Protein AF-A0A534SSP1-F1 (afdb_monomer_lite)

Radius of gyration: 16.73 Å; chains: 1; bounding box: 53×39×44 Å

Foldseek 3Di:
DCPCVVVLVVLLVVLQVLQVVQCVQQNQVGALLSNLQRQLLDPPRCPLVNLLVLLVSLVSLLVSCLVPVVSLLDAHPDPSTGSLQSLLRLLLNLLCLCQWFPDDDRVSSVSSNVSSLVSLVVNCVSVVFDQAAAPDPLCDVVNVVVSQVSSVVSVTGTDPDPRSVVSSVVSCVSHRSSSNRSCVVNVPDHDHNDDPPPRDGVVVVPD

pLDDT: mean 86.73, std 12.93, range [37.94, 98.5]

Secondary structure (DSSP, 8-state):
---SHHHHHHHHHHHHHHHHHHHHHHTTTT-HHHHHHHHHH-TT--HHHHHHHHHHHHHHHHHHHHH-GGGGGS--SSTT--HHHHHHHHHHHHHHHHHTB-SSP-HHHHHHHHHHHHHHHHHHHHTTPPP---SS-SS-HHHHHHHHHHHHTTT--B--SHHHHHHHHHHHHTTHHHHHHHHHHHT-PPPPSSPPTT---GGGS--

Sequence (207 aa):
MIGYVPLISQAFSRREVSISMLDASAGSPPTAAQLLRRHFRDEDADLRGLLRDWERWSAELLESHVSFPVLAYFRSQHDDQSWVAALTAILDVCALVVARIEERPMPTARLTFAMARHAVVDLCAVFSLKPTPPPVDRLPPSEEKRLETFVAAVGVRFRTDEASAAKFKALRAMYEPYVQALSSFLIMPLPEWVSPEGVKDTWHTMA

Structure (mmCIF, N/CA/C/O backbone):
data_AF-A0A534SSP1-F1
#
_entry.id   AF-A0A534SSP1-F1
#
loop_
_atom_site.group_PDB
_atom_site.id
_atom_site.type_symbol
_atom_site.label_atom_id
_atom_site.label_alt_id
_atom_site.label_comp_id
_atom_site.label_asym_id
_atom_site.label_entity_id
_atom_site.label_seq_id
_atom_site.pdbx_PDB_ins_code
_atom_site.Cartn_x
_atom_site.Cartn_y
_atom_site.Cartn_z
_atom_site.occupancy
_atom_site.B_iso_or_equiv
_atom_site.auth_seq_id
_atom_site.auth_comp_id
_atom_site.auth_asym_id
_atom_site.auth_atom_id
_atom_site.pdbx_PDB_model_num
ATOM 1 N N . MET A 1 1 ? 32.130 -5.915 -17.707 1.00 46.47 1 MET A N 1
ATOM 2 C CA . MET A 1 1 ? 31.460 -4.751 -17.090 1.00 46.47 1 MET A CA 1
ATOM 3 C C . MET A 1 1 ? 30.208 -5.269 -16.379 1.00 46.47 1 MET A C 1
ATOM 5 O O . MET A 1 1 ? 29.255 -5.626 -17.050 1.00 46.47 1 MET A O 1
ATOM 9 N N . ILE A 1 2 ? 30.258 -5.419 -15.050 1.00 52.41 2 ILE A N 1
ATOM 10 C CA . ILE A 1 2 ? 29.160 -5.900 -14.180 1.00 52.41 2 ILE A CA 1
ATOM 11 C C . ILE A 1 2 ? 28.927 -4.802 -13.125 1.00 52.41 2 ILE A C 1
ATOM 13 O O . ILE A 1 2 ? 29.194 -4.984 -11.946 1.00 52.41 2 ILE A O 1
ATOM 17 N N . GLY A 1 3 ? 28.584 -3.589 -13.572 1.00 59.19 3 GLY A N 1
ATOM 18 C CA . GLY A 1 3 ? 28.505 -2.413 -12.689 1.00 59.19 3 GLY A CA 1
ATOM 19 C C . GLY A 1 3 ? 27.149 -2.226 -12.005 1.00 59.19 3 GLY A C 1
ATOM 20 O O . GLY A 1 3 ? 27.083 -1.663 -10.921 1.00 59.19 3 GLY A O 1
ATOM 21 N N . TYR A 1 4 ? 26.069 -2.721 -12.616 1.00 63.50 4 TYR A N 1
ATOM 22 C CA . TYR A 1 4 ? 24.701 -2.418 -12.178 1.00 63.50 4 TYR A CA 1
ATOM 23 C C . TYR A 1 4 ? 24.081 -3.487 -11.268 1.00 63.50 4 TYR A C 1
ATOM 25 O O . TYR A 1 4 ? 23.176 -3.177 -10.500 1.00 63.50 4 TYR A O 1
ATOM 33 N N . VAL A 1 5 ? 24.589 -4.727 -11.295 1.00 68.38 5 VAL A N 1
ATOM 34 C CA . VAL A 1 5 ? 24.046 -5.844 -10.496 1.00 68.38 5 VAL A CA 1
ATOM 35 C C . VAL A 1 5 ? 24.073 -5.553 -8.987 1.00 68.38 5 VAL A C 1
ATOM 37 O O . VAL A 1 5 ? 23.036 -5.731 -8.354 1.00 68.38 5 VAL A O 1
ATOM 40 N N . PRO A 1 6 ? 25.168 -5.035 -8.389 1.00 70.81 6 PRO A N 1
ATOM 41 C CA . PRO A 1 6 ? 25.174 -4.719 -6.958 1.00 70.81 6 PRO A CA 1
ATOM 42 C C . PRO A 1 6 ? 24.157 -3.636 -6.570 1.00 70.81 6 PRO A C 1
ATOM 44 O O . PRO A 1 6 ? 23.568 -3.701 -5.494 1.00 70.81 6 PRO A O 1
ATOM 47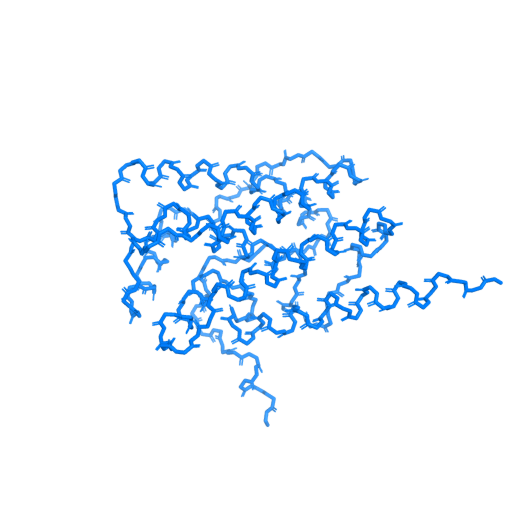 N N . LEU A 1 7 ? 23.928 -2.659 -7.454 1.00 71.25 7 LEU A N 1
ATOM 48 C CA . LEU A 1 7 ? 23.022 -1.535 -7.211 1.00 71.25 7 LEU A CA 1
ATOM 49 C C . LEU A 1 7 ? 21.550 -1.984 -7.246 1.00 71.25 7 LEU A C 1
ATOM 51 O O . LEU A 1 7 ? 20.772 -1.630 -6.361 1.00 71.25 7 LEU A O 1
ATOM 55 N N . ILE A 1 8 ? 21.206 -2.840 -8.215 1.00 73.81 8 ILE A N 1
ATOM 56 C CA . ILE A 1 8 ? 19.893 -3.494 -8.339 1.00 73.81 8 ILE A CA 1
ATOM 57 C C . ILE A 1 8 ? 19.624 -4.387 -7.120 1.00 73.81 8 ILE A C 1
ATOM 59 O O . ILE A 1 8 ? 18.562 -4.278 -6.508 1.00 73.81 8 ILE A O 1
ATOM 63 N N . SER A 1 9 ? 20.596 -5.215 -6.716 1.00 69.12 9 SER A N 1
ATOM 64 C CA . SER A 1 9 ? 20.455 -6.081 -5.538 1.00 69.12 9 SER A CA 1
ATOM 65 C C . SER A 1 9 ? 20.229 -5.278 -4.258 1.00 69.12 9 SER A C 1
ATOM 67 O O . SER A 1 9 ? 19.377 -5.637 -3.451 1.00 69.12 9 SER A O 1
ATOM 69 N N . GLN A 1 10 ? 20.941 -4.160 -4.076 1.00 78.31 10 GLN A N 1
ATOM 70 C CA . GLN A 1 10 ? 20.772 -3.313 -2.895 1.00 78.31 10 GLN A CA 1
ATOM 71 C C . GLN A 1 10 ? 19.401 -2.619 -2.864 1.00 78.31 10 GLN A C 1
ATOM 73 O O . GLN A 1 10 ? 18.785 -2.529 -1.802 1.00 78.31 10 GLN A O 1
ATOM 78 N N . ALA A 1 11 ? 18.917 -2.129 -4.011 1.00 75.31 11 ALA A N 1
ATOM 79 C CA . ALA A 1 11 ? 17.584 -1.538 -4.124 1.00 75.31 11 ALA A CA 1
ATOM 80 C C . ALA A 1 11 ? 16.483 -2.564 -3.811 1.00 75.31 11 ALA A C 1
ATOM 82 O O . ALA A 1 11 ? 15.579 -2.272 -3.029 1.00 75.31 11 ALA A O 1
ATOM 83 N N . PHE A 1 12 ? 16.608 -3.784 -4.342 1.00 77.50 12 PHE A N 1
ATOM 84 C CA . PHE A 1 12 ? 15.690 -4.881 -4.042 1.00 77.50 12 PHE A CA 1
ATOM 85 C C . PHE A 1 12 ? 15.705 -5.244 -2.549 1.00 77.50 12 PHE A C 1
ATOM 87 O O . PHE A 1 12 ? 14.655 -5.231 -1.914 1.00 77.50 12 PHE A O 1
ATOM 94 N N . SER A 1 13 ? 16.877 -5.481 -1.947 1.00 79.44 13 SER A N 1
ATOM 95 C CA . SER A 1 13 ? 16.962 -5.822 -0.518 1.00 79.44 13 SER A CA 1
ATOM 96 C C . SER A 1 13 ? 16.375 -4.740 0.390 1.00 79.44 13 SER A C 1
ATOM 98 O O . SER A 1 13 ? 15.664 -5.072 1.334 1.00 79.44 13 SER A O 1
ATOM 100 N N . ARG A 1 14 ? 16.618 -3.450 0.104 1.00 80.62 14 ARG A N 1
ATOM 101 C CA . ARG A 1 14 ? 16.009 -2.346 0.869 1.00 80.62 14 ARG A CA 1
ATOM 102 C C . ARG A 1 14 ? 14.485 -2.371 0.791 1.00 80.62 14 ARG A C 1
ATOM 104 O O . ARG A 1 14 ? 13.828 -2.242 1.820 1.00 80.62 14 ARG A O 1
ATOM 111 N N . ARG A 1 15 ? 13.934 -2.585 -0.409 1.00 85.06 15 ARG A N 1
ATOM 112 C CA . ARG A 1 15 ? 12.485 -2.676 -0.622 1.00 85.06 15 ARG A CA 1
ATOM 113 C C . ARG A 1 15 ? 11.866 -3.791 0.224 1.00 85.06 15 ARG A C 1
ATOM 115 O O . ARG A 1 15 ? 10.873 -3.553 0.907 1.00 85.06 15 ARG A O 1
ATOM 122 N N . GLU A 1 16 ? 12.462 -4.978 0.181 1.00 84.38 16 GLU A N 1
ATOM 123 C CA . GLU A 1 16 ? 11.920 -6.187 0.813 1.00 84.38 16 GLU A CA 1
ATOM 124 C C . GLU A 1 16 ? 11.964 -6.150 2.344 1.00 84.38 16 GLU A C 1
ATOM 126 O O . GLU A 1 16 ? 11.046 -6.657 2.987 1.00 84.38 16 GLU A O 1
ATOM 131 N N . VAL A 1 17 ? 12.969 -5.497 2.942 1.00 83.75 17 VAL A N 1
ATOM 132 C CA . VAL A 1 17 ? 13.038 -5.325 4.405 1.00 83.75 17 VAL A CA 1
ATOM 133 C C . VAL A 1 17 ? 11.806 -4.581 4.923 1.00 83.75 17 VAL A C 1
ATOM 135 O O . VAL A 1 17 ? 11.161 -5.043 5.862 1.00 83.75 17 VAL A O 1
ATOM 138 N N . SER A 1 18 ? 11.427 -3.467 4.292 1.00 83.81 18 SER A N 1
ATOM 139 C CA . SER A 1 18 ? 10.252 -2.693 4.716 1.00 83.81 18 SER A CA 1
ATOM 140 C C . SER A 1 18 ? 8.938 -3.443 4.500 1.00 83.81 18 SER A C 1
ATOM 142 O O . SER A 1 18 ? 8.045 -3.353 5.339 1.00 83.81 18 SER A O 1
ATOM 144 N N . ILE A 1 19 ? 8.820 -4.213 3.413 1.00 83.94 19 ILE A N 1
ATOM 145 C CA . ILE A 1 19 ? 7.637 -5.053 3.155 1.00 83.94 19 ILE A CA 1
ATOM 146 C C . ILE A 1 19 ? 7.519 -6.149 4.220 1.00 83.94 19 ILE A C 1
ATOM 148 O O . ILE A 1 19 ? 6.444 -6.341 4.781 1.00 83.94 19 ILE A O 1
ATOM 152 N N . SER A 1 20 ? 8.633 -6.788 4.577 1.00 82.81 20 SER A N 1
ATOM 153 C CA . SER A 1 20 ? 8.666 -7.799 5.642 1.00 82.81 20 SER A CA 1
ATOM 154 C C . SER A 1 20 ? 8.282 -7.209 7.005 1.00 82.81 20 SER A C 1
ATOM 156 O O . SER A 1 20 ? 7.573 -7.839 7.785 1.00 82.81 20 SER A O 1
ATOM 158 N N . MET A 1 21 ? 8.699 -5.972 7.296 1.00 83.06 21 MET A N 1
ATOM 159 C CA . MET A 1 21 ? 8.279 -5.257 8.510 1.00 83.06 21 MET A CA 1
ATOM 160 C C . MET A 1 21 ? 6.791 -4.873 8.488 1.00 83.06 21 MET A C 1
ATOM 162 O O . MET A 1 21 ? 6.155 -4.820 9.544 1.00 83.06 21 MET A O 1
ATOM 166 N N . LEU A 1 22 ? 6.213 -4.626 7.305 1.00 84.19 22 LEU A N 1
ATOM 167 C CA . LEU A 1 22 ? 4.780 -4.358 7.172 1.00 84.19 22 LEU A CA 1
ATOM 168 C C . LEU A 1 22 ? 3.947 -5.552 7.625 1.00 84.19 22 LEU A C 1
ATOM 170 O O . LEU A 1 22 ? 2.920 -5.354 8.254 1.00 84.19 22 LEU A O 1
ATOM 174 N N . ASP A 1 23 ? 4.397 -6.777 7.376 1.00 79.31 23 ASP A N 1
ATOM 175 C CA . ASP A 1 23 ? 3.680 -8.004 7.745 1.00 79.31 23 ASP A CA 1
ATOM 176 C C . ASP A 1 23 ? 3.363 -8.054 9.254 1.00 79.31 23 ASP A C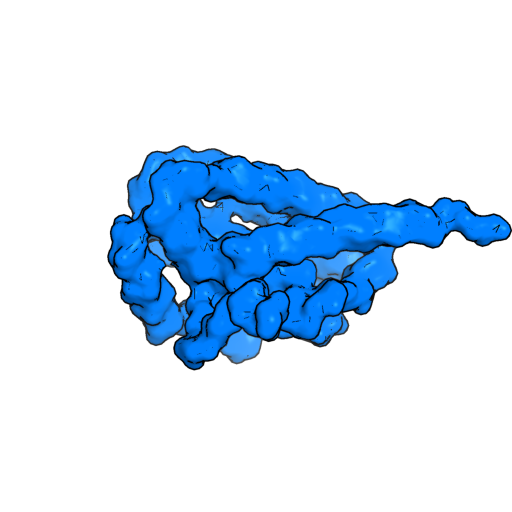 1
ATOM 178 O O . ASP A 1 23 ? 2.241 -8.347 9.694 1.00 79.31 23 ASP A O 1
ATOM 182 N N . ALA A 1 24 ? 4.336 -7.639 10.071 1.00 75.31 24 ALA A N 1
ATOM 183 C CA . ALA A 1 24 ? 4.202 -7.549 11.522 1.00 75.31 24 ALA A CA 1
ATOM 184 C C . ALA A 1 24 ? 3.227 -6.450 11.982 1.00 75.31 24 ALA A C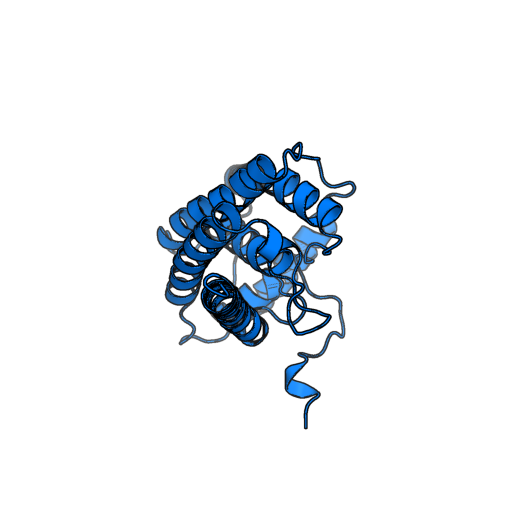 1
ATOM 186 O O . ALA A 1 24 ? 2.668 -6.548 13.075 1.00 75.31 24 ALA A O 1
ATOM 187 N N . SER A 1 25 ? 2.919 -5.450 11.150 1.00 77.25 25 SER A N 1
ATOM 188 C CA . SER A 1 25 ? 1.985 -4.356 11.483 1.00 77.25 25 SER A CA 1
ATOM 1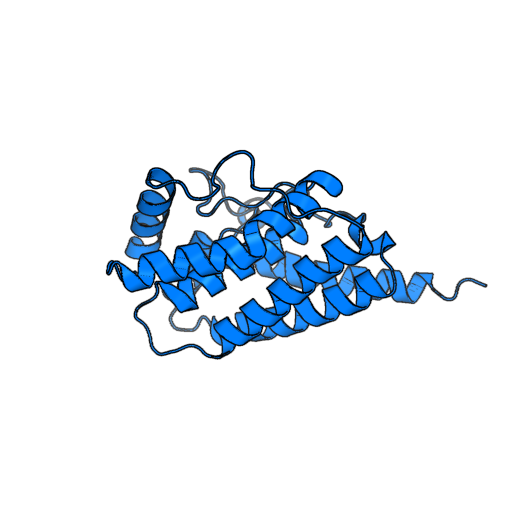89 C C . SER A 1 25 ? 0.621 -4.464 10.783 1.00 77.25 25 SER A C 1
ATOM 191 O O . SER A 1 25 ? -0.394 -4.176 11.407 1.00 77.25 25 SER A O 1
ATOM 193 N N . ALA A 1 26 ? 0.559 -4.961 9.548 1.00 79.62 26 ALA A N 1
ATOM 194 C CA . ALA A 1 26 ? -0.629 -4.990 8.691 1.00 79.62 26 ALA A CA 1
ATOM 195 C C . ALA A 1 26 ? -1.122 -6.404 8.325 1.00 79.62 26 ALA A C 1
ATOM 197 O O . ALA A 1 26 ? -2.171 -6.527 7.694 1.00 79.62 26 ALA A O 1
ATOM 198 N N . GLY A 1 27 ? -0.412 -7.458 8.739 1.00 79.94 27 GLY A N 1
ATOM 199 C CA . GLY A 1 27 ? -0.724 -8.846 8.376 1.00 79.94 27 GLY A CA 1
ATOM 200 C C . GLY A 1 27 ? -0.225 -9.227 6.979 1.00 79.94 27 GLY A C 1
ATOM 201 O O . GLY A 1 27 ? 0.286 -8.376 6.255 1.00 79.94 27 GLY A O 1
ATOM 202 N N . SER A 1 28 ? -0.402 -10.505 6.629 1.00 78.62 28 SER A N 1
ATOM 203 C CA . SER A 1 28 ? -0.045 -11.081 5.328 1.00 78.62 28 SER A CA 1
ATOM 204 C C . SER A 1 28 ? -1.288 -11.704 4.688 1.00 78.62 28 SER A C 1
ATOM 206 O O . SER A 1 28 ? -1.819 -12.663 5.256 1.00 78.62 28 SER A O 1
ATOM 208 N N . PRO A 1 29 ? -1.811 -11.175 3.566 1.00 80.12 29 PRO A N 1
ATOM 209 C CA . PRO A 1 29 ? -1.437 -9.918 2.905 1.00 80.12 29 PRO A CA 1
ATOM 210 C C . PRO A 1 29 ? -1.769 -8.667 3.753 1.00 80.12 29 PRO A C 1
ATOM 212 O O . PRO A 1 29 ? -2.639 -8.728 4.630 1.00 80.12 29 PRO A O 1
ATOM 215 N N . PRO A 1 30 ? -1.117 -7.512 3.493 1.00 87.06 30 PRO A N 1
ATOM 216 C CA . PRO A 1 30 ? -1.274 -6.315 4.315 1.00 87.06 30 PRO A CA 1
ATOM 217 C C . PRO A 1 30 ? -2.651 -5.679 4.129 1.00 87.06 30 PRO A C 1
ATOM 219 O O . PRO A 1 30 ? -3.048 -5.390 3.003 1.00 87.06 30 PRO A O 1
ATOM 222 N N . THR A 1 31 ? -3.356 -5.387 5.225 1.00 91.19 31 THR A N 1
ATOM 223 C CA . THR A 1 31 ? -4.660 -4.702 5.176 1.00 91.19 31 THR A CA 1
ATOM 224 C C . THR A 1 31 ? -4.682 -3.433 6.020 1.00 91.19 31 THR A C 1
ATOM 226 O O . THR A 1 31 ? -4.069 -3.348 7.091 1.00 91.19 31 THR A O 1
ATOM 229 N N . ALA A 1 32 ? -5.432 -2.432 5.555 1.00 91.81 32 ALA A N 1
ATOM 230 C CA . ALA A 1 32 ? -5.582 -1.170 6.273 1.00 91.81 32 ALA A CA 1
ATOM 231 C C . ALA A 1 32 ? -6.247 -1.364 7.643 1.00 91.81 32 ALA A C 1
ATOM 233 O O . ALA A 1 32 ? -5.834 -0.746 8.626 1.00 91.81 32 ALA A O 1
ATOM 234 N N . ALA A 1 33 ? -7.241 -2.256 7.725 1.00 91.19 33 ALA A N 1
ATOM 235 C CA . ALA A 1 33 ? -7.917 -2.576 8.975 1.00 91.19 33 ALA A CA 1
ATOM 236 C C . ALA A 1 33 ? -6.956 -3.161 10.009 1.00 91.19 33 ALA A C 1
ATOM 238 O O . ALA A 1 33 ? -6.996 -2.758 11.169 1.00 91.19 33 ALA A O 1
ATOM 239 N N . GLN A 1 34 ? -6.088 -4.092 9.604 1.00 90.56 34 GLN A N 1
ATOM 240 C CA . GLN A 1 34 ? -5.154 -4.735 10.521 1.00 90.56 34 GLN A CA 1
ATOM 241 C C . GLN A 1 34 ? -4.084 -3.768 11.019 1.00 90.56 34 GLN A C 1
ATOM 243 O O . GLN A 1 34 ? -3.790 -3.771 12.216 1.00 90.56 34 GLN A O 1
ATOM 248 N N . LEU A 1 35 ? -3.570 -2.913 10.130 1.00 91.31 35 LEU A N 1
ATOM 249 C CA . LEU A 1 35 ? -2.612 -1.873 10.495 1.00 91.31 35 LEU A CA 1
ATOM 250 C C . LEU A 1 35 ? -3.219 -0.927 11.533 1.00 91.31 35 LEU A C 1
ATOM 252 O O . LEU A 1 35 ? -2.670 -0.774 12.623 1.00 91.31 35 LEU A O 1
ATOM 256 N N . LEU A 1 36 ? -4.398 -0.364 11.255 1.00 90.19 36 LEU A N 1
ATOM 257 C CA . LEU A 1 36 ? -5.095 0.485 12.225 1.00 90.19 36 LEU A CA 1
ATOM 258 C C . LEU A 1 36 ? -5.397 -0.281 13.519 1.00 90.19 36 LEU A C 1
ATOM 260 O O . LEU A 1 36 ? -5.162 0.232 14.607 1.00 90.19 36 LEU A O 1
ATOM 264 N N . ARG A 1 37 ? -5.840 -1.539 13.429 1.00 89.12 37 ARG A N 1
ATOM 265 C CA . ARG A 1 37 ? -6.138 -2.353 14.610 1.00 89.12 37 ARG A CA 1
ATOM 266 C C . ARG A 1 37 ? -4.930 -2.503 15.530 1.00 89.12 37 ARG A C 1
ATOM 268 O O . ARG A 1 37 ? -5.070 -2.326 16.736 1.00 89.12 37 ARG A O 1
ATOM 275 N N . ARG A 1 38 ? -3.759 -2.849 14.988 1.00 87.75 38 ARG A N 1
ATOM 276 C CA . ARG A 1 38 ? -2.541 -3.034 15.792 1.00 87.75 38 ARG A CA 1
ATOM 277 C C . ARG A 1 38 ? -2.048 -1.714 16.379 1.00 87.75 38 ARG A C 1
ATOM 279 O O . ARG A 1 38 ? -1.728 -1.686 17.560 1.00 87.75 38 ARG A O 1
ATOM 286 N N . HIS A 1 39 ? -2.070 -0.638 15.594 1.00 88.12 39 HIS A N 1
ATOM 287 C CA . HIS A 1 39 ? -1.584 0.673 16.031 1.00 88.12 39 HIS A CA 1
ATOM 288 C C . HIS A 1 39 ? -2.480 1.386 17.048 1.00 88.12 39 HIS A C 1
ATOM 290 O O . HIS A 1 39 ? -1.994 2.238 17.774 1.00 88.12 39 HIS A O 1
ATOM 296 N N . PHE A 1 40 ? -3.773 1.066 17.102 1.00 84.75 40 PHE A N 1
ATOM 297 C CA . PHE A 1 40 ? -4.690 1.653 18.086 1.00 84.75 40 PHE A CA 1
ATOM 298 C C . PHE A 1 40 ? -4.923 0.756 19.306 1.00 84.75 40 PHE A C 1
ATOM 300 O O . PHE A 1 40 ? -5.424 1.222 20.324 1.00 84.75 40 PHE A O 1
ATOM 307 N N . ARG A 1 41 ? -4.571 -0.534 19.223 1.00 85.31 41 ARG A N 1
ATOM 308 C CA . ARG A 1 41 ? -4.623 -1.449 20.371 1.00 85.31 41 ARG A CA 1
ATOM 309 C C . ARG A 1 41 ? -3.458 -1.239 21.339 1.00 85.31 41 ARG A C 1
ATOM 311 O O . ARG A 1 41 ? -3.602 -1.548 22.515 1.00 85.31 41 ARG A O 1
ATOM 318 N N . ASP A 1 42 ? -2.314 -0.807 20.826 1.00 81.31 42 ASP A N 1
ATOM 319 C CA . ASP A 1 42 ? -1.078 -0.640 21.582 1.00 81.31 42 ASP A CA 1
ATOM 320 C C . ASP A 1 42 ? -0.774 0.856 21.738 1.00 81.31 42 ASP A C 1
ATOM 322 O O . ASP A 1 42 ? -0.584 1.552 20.743 1.00 81.31 42 ASP A O 1
ATOM 326 N N . GLU A 1 43 ? -0.772 1.357 22.977 1.00 69.25 43 GLU A N 1
ATOM 327 C CA . GLU A 1 43 ? -0.557 2.783 23.275 1.00 69.25 43 GLU A CA 1
ATOM 328 C C . GLU A 1 43 ? 0.843 3.269 22.859 1.00 69.25 43 GLU A C 1
ATOM 330 O O . GLU A 1 43 ? 1.015 4.456 22.570 1.00 69.25 43 GLU A O 1
ATOM 335 N N . ASP A 1 44 ? 1.819 2.359 22.763 1.00 75.31 44 ASP A N 1
ATOM 336 C CA . ASP A 1 44 ? 3.195 2.664 22.359 1.00 75.31 44 ASP A CA 1
ATOM 337 C C . ASP A 1 44 ? 3.402 2.607 20.832 1.00 75.31 44 ASP A C 1
ATOM 339 O O . ASP A 1 44 ? 4.490 2.907 20.326 1.00 75.31 44 ASP A O 1
ATOM 343 N N . ALA A 1 45 ? 2.378 2.231 20.057 1.00 82.31 45 ALA A N 1
ATOM 344 C CA . ALA A 1 45 ? 2.523 2.054 18.619 1.00 82.31 45 ALA A CA 1
ATOM 345 C C . ALA A 1 45 ? 2.607 3.391 17.861 1.00 82.31 45 ALA A C 1
ATOM 347 O O . ALA A 1 45 ? 1.635 4.132 17.701 1.00 82.31 45 ALA A O 1
ATOM 348 N N . ASP A 1 46 ? 3.770 3.665 17.266 1.00 88.31 46 ASP A N 1
ATOM 349 C CA . ASP A 1 46 ? 4.016 4.904 16.524 1.00 88.31 46 ASP A CA 1
ATOM 350 C C . ASP A 1 46 ? 3.527 4.833 15.065 1.00 88.31 46 ASP A C 1
ATOM 352 O O . ASP A 1 46 ? 4.300 4.650 14.119 1.00 88.31 46 ASP A O 1
ATOM 356 N N . LEU A 1 47 ? 2.216 5.022 14.857 1.00 90.62 47 LEU A N 1
ATOM 357 C CA . LEU A 1 47 ? 1.642 5.130 13.504 1.00 90.62 47 LEU A CA 1
ATOM 358 C C . LEU A 1 47 ? 2.275 6.282 12.708 1.00 90.62 47 LEU A C 1
ATOM 360 O O . LEU A 1 47 ? 2.438 6.197 11.491 1.00 90.62 47 LEU A O 1
ATOM 364 N N . ARG A 1 48 ? 2.648 7.377 13.377 1.00 92.00 48 ARG A N 1
ATOM 365 C CA . ARG A 1 48 ? 3.214 8.554 12.711 1.00 92.00 48 ARG A CA 1
ATOM 366 C C . ARG A 1 48 ? 4.636 8.277 12.215 1.00 92.00 48 ARG A C 1
ATOM 368 O O . ARG A 1 48 ? 4.973 8.716 11.115 1.00 92.00 48 ARG A O 1
ATOM 375 N N . GLY A 1 49 ? 5.441 7.569 13.000 1.00 93.06 49 GLY A N 1
ATOM 376 C CA . GLY A 1 49 ? 6.752 7.050 12.618 1.00 93.06 49 GLY A CA 1
ATOM 377 C C . GLY A 1 49 ? 6.646 6.096 11.439 1.00 93.06 49 GLY A C 1
ATOM 378 O O . GLY A 1 49 ? 7.275 6.349 10.414 1.00 93.06 49 GLY A O 1
ATOM 379 N N . LEU A 1 50 ? 5.741 5.111 11.520 1.00 93.44 50 LEU A N 1
ATOM 380 C CA . LEU A 1 50 ? 5.488 4.182 10.416 1.00 93.44 50 LEU A CA 1
ATOM 381 C C . LEU A 1 50 ? 5.158 4.933 9.121 1.00 93.44 50 LEU A C 1
ATOM 383 O O . LEU A 1 50 ? 5.789 4.705 8.093 1.00 93.44 50 LEU A O 1
ATOM 387 N N . LEU A 1 51 ? 4.211 5.875 9.147 1.00 95.06 51 LEU A N 1
ATOM 388 C CA . LEU A 1 51 ? 3.834 6.618 7.939 1.00 95.06 51 LEU A CA 1
ATOM 389 C C . LEU A 1 51 ? 4.984 7.465 7.377 1.00 95.06 51 LEU A C 1
ATOM 391 O O . LEU A 1 51 ? 5.092 7.607 6.159 1.00 95.06 51 LEU A O 1
ATOM 395 N N . ARG A 1 52 ? 5.863 8.000 8.231 1.00 95.81 52 ARG A N 1
ATOM 396 C CA . ARG A 1 52 ? 7.068 8.717 7.787 1.00 95.81 52 ARG A CA 1
ATOM 397 C C . ARG A 1 52 ? 8.063 7.777 7.104 1.00 95.81 52 ARG A C 1
ATOM 399 O O . ARG A 1 52 ? 8.657 8.151 6.093 1.00 95.81 52 ARG A O 1
ATOM 406 N N . ASP A 1 53 ? 8.227 6.568 7.623 1.00 95.19 53 ASP A N 1
ATOM 407 C CA . ASP A 1 53 ? 9.094 5.567 7.003 1.00 95.19 53 ASP A CA 1
ATOM 408 C C . ASP A 1 53 ? 8.536 5.132 5.645 1.00 95.19 53 ASP A C 1
ATOM 410 O O . ASP A 1 53 ? 9.285 5.042 4.674 1.00 95.19 53 ASP A O 1
ATOM 414 N N . TRP A 1 54 ? 7.214 4.986 5.527 1.00 96.19 54 TRP A N 1
ATOM 415 C CA . TRP A 1 54 ? 6.558 4.694 4.249 1.00 96.19 54 TRP A CA 1
ATOM 416 C C . TRP A 1 54 ? 6.557 5.862 3.262 1.00 96.19 54 TRP A C 1
ATOM 418 O O . TRP A 1 54 ? 6.574 5.637 2.051 1.00 96.19 54 TRP A O 1
ATOM 428 N N . GLU A 1 55 ? 6.579 7.105 3.744 1.00 97.12 55 GLU A N 1
ATOM 429 C CA . GLU A 1 55 ? 6.805 8.283 2.900 1.00 97.12 55 GLU A CA 1
ATOM 430 C C . GLU A 1 55 ? 8.186 8.193 2.240 1.00 97.12 55 GLU A C 1
ATOM 432 O O . GLU A 1 55 ? 8.294 8.293 1.016 1.00 97.12 55 GLU A O 1
ATOM 437 N N . ARG A 1 56 ? 9.229 7.916 3.036 1.00 96.25 56 ARG A N 1
ATOM 438 C CA . ARG A 1 56 ? 10.594 7.714 2.533 1.00 96.25 56 ARG A CA 1
ATOM 439 C C . ARG A 1 56 ? 10.679 6.511 1.600 1.00 96.25 56 ARG A C 1
ATOM 441 O O . ARG A 1 56 ? 11.207 6.645 0.500 1.00 96.25 56 ARG A O 1
ATOM 448 N N . TRP A 1 57 ? 10.133 5.367 2.005 1.00 95.31 57 TRP A N 1
ATOM 449 C CA . TRP A 1 57 ? 10.138 4.148 1.197 1.00 95.31 57 TRP A CA 1
ATOM 450 C C . TRP A 1 57 ? 9.460 4.364 -0.157 1.00 95.31 57 TRP A C 1
ATOM 452 O O . TRP A 1 57 ? 9.970 3.911 -1.173 1.00 95.31 57 TRP A O 1
ATOM 462 N N . SER A 1 58 ? 8.357 5.120 -0.206 1.00 96.44 58 SER A N 1
ATOM 463 C CA . SER A 1 58 ? 7.679 5.448 -1.468 1.00 96.44 58 SER A CA 1
ATOM 464 C C . SER A 1 58 ? 8.558 6.289 -2.398 1.00 96.44 58 SER A C 1
ATOM 466 O O . SER A 1 58 ? 8.533 6.091 -3.612 1.00 96.44 58 SER A O 1
ATOM 468 N N . ALA A 1 59 ? 9.355 7.209 -1.845 1.00 95.69 59 ALA A N 1
ATOM 469 C CA . ALA A 1 59 ? 10.315 7.996 -2.616 1.00 95.69 59 ALA A CA 1
ATOM 470 C C . ALA A 1 59 ? 11.487 7.145 -3.132 1.00 95.69 59 ALA A C 1
ATOM 472 O O . ALA A 1 59 ? 11.856 7.261 -4.299 1.00 95.69 59 ALA A O 1
ATOM 473 N N . GLU A 1 60 ? 12.032 6.256 -2.299 1.00 93.56 60 GLU A N 1
ATOM 474 C CA . GLU A 1 60 ? 13.088 5.310 -2.692 1.00 93.56 60 GLU A CA 1
ATOM 475 C C . GLU A 1 60 ? 12.591 4.298 -3.738 1.00 93.56 60 GLU A C 1
ATOM 477 O O . GLU A 1 60 ? 13.302 3.971 -4.692 1.00 93.56 60 GLU A O 1
ATOM 482 N N . LEU A 1 61 ? 11.348 3.823 -3.601 1.00 93.06 61 LEU A N 1
ATOM 483 C CA . LEU A 1 61 ? 10.696 2.962 -4.583 1.00 93.06 61 LEU A CA 1
ATOM 484 C C . LEU A 1 61 ? 10.577 3.683 -5.928 1.00 93.06 61 LEU A C 1
ATOM 486 O O . LEU A 1 61 ? 10.988 3.127 -6.945 1.00 93.06 61 LEU A O 1
ATOM 490 N N . LEU A 1 62 ? 10.057 4.915 -5.930 1.00 93.75 62 LEU A N 1
ATOM 491 C CA . LEU A 1 62 ? 9.928 5.717 -7.145 1.00 93.75 62 LEU A CA 1
ATOM 492 C C . LEU A 1 62 ? 11.286 5.929 -7.821 1.00 93.75 62 LEU A C 1
ATOM 494 O O . LEU A 1 62 ? 11.423 5.628 -9.004 1.00 93.75 62 LEU A O 1
ATOM 498 N N . GLU A 1 63 ? 12.290 6.398 -7.075 1.00 92.69 63 GLU A N 1
ATOM 499 C CA . GLU A 1 63 ? 13.637 6.641 -7.606 1.00 92.69 63 GLU A CA 1
ATOM 500 C C . GLU A 1 63 ? 14.213 5.368 -8.230 1.00 92.69 63 GLU A C 1
ATOM 502 O O . GLU A 1 63 ? 14.567 5.356 -9.409 1.00 92.69 63 GLU A O 1
ATOM 507 N N . SER A 1 64 ? 14.214 4.266 -7.478 1.00 90.88 64 SER A N 1
ATOM 508 C CA . SER A 1 64 ? 14.801 3.010 -7.943 1.00 90.88 64 SER A CA 1
ATOM 509 C C . SER A 1 64 ? 14.088 2.430 -9.164 1.00 90.88 64 SER A C 1
ATOM 511 O O . SER A 1 64 ? 14.749 1.897 -10.053 1.00 90.88 64 SER A O 1
ATOM 513 N N . HIS A 1 65 ? 12.760 2.531 -9.243 1.00 92.00 65 HIS A N 1
ATOM 514 C CA . HIS A 1 65 ? 11.974 1.936 -10.328 1.00 92.00 65 HIS A CA 1
ATOM 515 C C . HIS A 1 65 ? 11.895 2.835 -11.569 1.00 92.00 65 HIS A C 1
ATOM 517 O O . HIS A 1 65 ? 11.740 2.317 -12.671 1.00 92.00 65 HIS A O 1
ATOM 523 N N . VAL A 1 66 ? 12.062 4.153 -11.433 1.00 91.31 66 VAL A N 1
ATOM 524 C CA . VAL A 1 66 ? 12.287 5.044 -12.585 1.00 91.31 66 VAL A CA 1
ATOM 525 C C . VAL A 1 66 ? 13.688 4.821 -13.154 1.00 91.31 66 VAL A C 1
ATOM 527 O O . VAL A 1 66 ? 13.842 4.696 -14.368 1.00 91.31 66 VAL A O 1
ATOM 530 N N . SER A 1 67 ? 14.699 4.706 -12.286 1.00 90.38 67 SER A N 1
ATOM 531 C CA . SER A 1 67 ? 16.087 4.433 -12.681 1.00 90.38 67 SER A CA 1
ATOM 532 C C . SER A 1 67 ? 16.260 3.028 -13.276 1.00 90.38 67 SER A C 1
ATOM 534 O O . SER A 1 67 ? 16.996 2.844 -14.247 1.00 90.38 67 SER A O 1
ATOM 536 N N . PHE A 1 68 ? 15.563 2.029 -12.722 1.00 90.81 68 PHE A N 1
ATOM 537 C CA . PHE A 1 68 ? 15.637 0.623 -13.130 1.00 90.81 68 PHE A CA 1
ATOM 538 C C . PHE A 1 68 ? 14.240 -0.025 -13.183 1.00 90.81 68 PHE A C 1
ATOM 540 O O . PHE A 1 68 ? 13.900 -0.826 -12.306 1.00 90.81 68 PHE A O 1
ATOM 547 N N . PRO A 1 69 ? 13.440 0.217 -14.242 1.00 91.44 69 PRO A N 1
ATOM 548 C CA . PRO A 1 69 ? 12.070 -0.305 -14.351 1.00 91.44 69 PRO A CA 1
ATOM 549 C C . PRO A 1 69 ? 11.956 -1.829 -14.246 1.00 91.44 69 PRO A C 1
ATOM 551 O O . PRO A 1 69 ? 10.918 -2.356 -13.853 1.00 91.44 69 PRO A O 1
ATOM 554 N N . VAL A 1 70 ? 13.039 -2.557 -14.540 1.00 89.94 70 VAL A N 1
ATOM 555 C CA . VAL A 1 70 ? 13.100 -4.015 -14.378 1.00 89.94 70 VAL A CA 1
ATOM 556 C C . VAL A 1 70 ? 12.823 -4.470 -12.934 1.00 89.94 70 VAL A C 1
ATOM 558 O O . VAL A 1 70 ? 12.311 -5.569 -12.733 1.00 89.94 70 VAL A O 1
ATOM 561 N N . LEU A 1 71 ? 13.095 -3.627 -11.927 1.00 88.75 71 LEU A N 1
ATOM 562 C CA . LEU A 1 71 ? 12.839 -3.923 -10.511 1.00 88.75 71 LEU A CA 1
ATOM 563 C C . LEU A 1 71 ? 11.357 -4.180 -10.204 1.00 88.75 71 LEU A C 1
ATOM 565 O O . LEU A 1 71 ? 11.052 -4.977 -9.312 1.00 88.75 71 LEU A O 1
ATOM 569 N N . ALA A 1 72 ? 10.443 -3.578 -10.972 1.00 89.56 72 ALA A N 1
ATOM 570 C CA . ALA A 1 72 ? 9.002 -3.741 -10.784 1.00 89.56 72 ALA A CA 1
ATOM 571 C C . ALA A 1 72 ? 8.537 -5.197 -10.960 1.00 89.56 72 ALA A C 1
ATOM 573 O O . ALA A 1 72 ? 7.579 -5.617 -10.311 1.00 89.56 72 ALA A O 1
ATOM 574 N N . TYR A 1 73 ? 9.233 -5.970 -11.804 1.00 87.31 73 TYR A N 1
ATOM 575 C CA . TYR A 1 73 ? 8.892 -7.363 -12.108 1.00 87.31 73 TYR A CA 1
ATOM 576 C C . TYR A 1 73 ? 9.401 -8.358 -11.061 1.00 87.31 73 TYR A C 1
ATOM 578 O O . TYR A 1 73 ? 8.930 -9.495 -11.021 1.00 87.31 73 TYR A O 1
ATOM 586 N N . PHE A 1 74 ? 10.349 -7.964 -10.206 1.00 83.81 74 PHE A N 1
ATOM 587 C CA . PHE A 1 74 ? 10.803 -8.833 -9.126 1.00 83.81 74 PHE A CA 1
ATOM 588 C C . PHE A 1 74 ? 9.722 -8.899 -8.047 1.00 83.81 74 PHE A C 1
ATOM 590 O O . PHE A 1 74 ? 9.438 -7.898 -7.382 1.00 83.81 74 PHE A O 1
ATOM 597 N N . ARG A 1 75 ? 9.131 -10.085 -7.875 1.00 79.56 75 ARG A N 1
ATOM 598 C CA . ARG A 1 75 ? 8.181 -10.376 -6.794 1.00 79.56 75 ARG A CA 1
ATOM 599 C C . ARG A 1 75 ? 8.857 -10.266 -5.431 1.00 79.56 75 ARG A C 1
ATOM 601 O O . ARG A 1 75 ? 10.078 -10.402 -5.331 1.00 79.56 75 ARG A O 1
ATOM 608 N N . SER A 1 76 ? 8.056 -9.988 -4.409 1.00 78.44 76 SER A N 1
ATOM 609 C CA . SER A 1 76 ? 8.540 -10.024 -3.034 1.00 78.44 76 SER A CA 1
ATOM 610 C C . SER A 1 76 ? 8.850 -11.457 -2.603 1.00 78.44 76 SER A C 1
ATOM 612 O O . SER A 1 76 ? 8.399 -12.410 -3.239 1.00 78.44 76 SER A O 1
ATOM 614 N N . GLN A 1 77 ? 9.690 -11.614 -1.579 1.00 66.25 77 GLN A N 1
ATOM 615 C CA . GLN A 1 77 ? 10.263 -12.922 -1.220 1.00 66.25 77 GLN A CA 1
ATOM 616 C C . GLN A 1 77 ? 9.248 -13.930 -0.655 1.00 66.25 77 GLN A C 1
ATOM 618 O O . GLN A 1 77 ? 9.524 -15.128 -0.674 1.00 66.25 77 GLN A O 1
ATOM 623 N N . HIS A 1 78 ? 8.092 -13.468 -0.179 1.00 67.06 78 HIS A N 1
ATOM 624 C CA . HIS A 1 78 ? 7.022 -14.306 0.361 1.00 67.06 78 HIS A CA 1
ATOM 625 C C . HIS A 1 78 ? 5.787 -14.255 -0.547 1.00 67.06 78 HIS A C 1
ATOM 627 O O . HIS A 1 78 ? 5.436 -13.181 -1.033 1.00 67.06 78 HIS A O 1
ATOM 633 N N . ASP A 1 79 ? 5.124 -15.401 -0.751 1.00 60.53 79 ASP A N 1
ATOM 634 C CA . ASP A 1 79 ? 4.007 -15.552 -1.703 1.00 60.53 79 ASP A CA 1
ATOM 635 C C . ASP A 1 79 ? 2.821 -14.612 -1.408 1.00 60.53 79 ASP A C 1
ATOM 637 O O . ASP A 1 79 ? 2.147 -14.158 -2.334 1.00 60.53 79 ASP A O 1
ATOM 641 N N . ASP A 1 80 ? 2.620 -14.258 -0.136 1.00 63.59 80 ASP A N 1
ATOM 642 C CA . ASP A 1 80 ? 1.545 -13.368 0.326 1.00 63.59 80 ASP A CA 1
ATOM 643 C C . ASP A 1 80 ? 1.955 -11.883 0.382 1.00 63.59 80 ASP A C 1
ATOM 645 O O . ASP A 1 80 ? 1.156 -11.011 0.739 1.00 63.59 80 ASP A O 1
ATOM 649 N N . GLN A 1 81 ? 3.199 -11.565 0.012 1.00 74.44 81 GLN A N 1
ATOM 650 C CA . GLN A 1 81 ? 3.729 -10.207 0.027 1.00 74.44 81 GLN A CA 1
ATOM 651 C C . GLN A 1 81 ? 3.846 -9.646 -1.392 1.00 74.44 81 GLN A C 1
ATOM 653 O O . GLN A 1 81 ? 4.294 -10.289 -2.340 1.00 74.44 81 GLN A O 1
ATOM 658 N N . SER A 1 82 ? 3.461 -8.383 -1.547 1.00 88.00 82 SER A N 1
ATOM 659 C CA . SER A 1 82 ? 3.626 -7.645 -2.795 1.00 88.00 82 SER A CA 1
ATOM 660 C C . SER A 1 82 ? 3.923 -6.191 -2.486 1.00 88.00 82 SER A C 1
ATOM 662 O O . SER A 1 82 ? 3.209 -5.563 -1.707 1.00 88.00 82 SER A O 1
ATOM 664 N N . TRP A 1 83 ? 4.936 -5.625 -3.144 1.00 91.62 83 TRP A N 1
ATOM 665 C CA . TRP A 1 83 ? 5.229 -4.196 -3.038 1.00 91.62 83 TRP A CA 1
ATOM 666 C C . TRP A 1 83 ? 4.056 -3.330 -3.526 1.00 91.62 83 TRP A C 1
ATOM 668 O O . TRP A 1 83 ? 3.809 -2.268 -2.956 1.00 91.62 83 TRP A O 1
ATOM 678 N N . VAL A 1 84 ? 3.296 -3.798 -4.529 1.00 94.25 84 VAL A N 1
ATOM 679 C CA . VAL A 1 84 ? 2.070 -3.132 -5.002 1.00 94.25 84 VAL A CA 1
ATOM 680 C C . VAL A 1 84 ? 1.006 -3.188 -3.912 1.00 94.25 84 VAL A C 1
ATOM 682 O O . VAL A 1 84 ? 0.362 -2.174 -3.631 1.00 94.25 84 VAL A O 1
ATOM 685 N N . ALA A 1 85 ? 0.846 -4.343 -3.261 1.00 93.31 85 ALA A N 1
ATOM 686 C CA . ALA A 1 85 ? -0.125 -4.486 -2.186 1.00 93.31 85 ALA A CA 1
ATOM 687 C C . ALA A 1 85 ? 0.244 -3.659 -0.950 1.00 93.31 85 ALA A C 1
ATOM 689 O O . ALA A 1 85 ? -0.602 -2.947 -0.420 1.00 93.31 85 ALA A O 1
ATOM 690 N N . ALA A 1 86 ? 1.514 -3.666 -0.550 1.00 94.12 86 ALA A N 1
ATOM 691 C CA . ALA A 1 86 ? 2.033 -2.855 0.544 1.00 94.12 86 ALA A CA 1
ATOM 692 C C . ALA A 1 86 ? 1.793 -1.357 0.301 1.00 94.12 86 ALA A C 1
ATOM 694 O O . ALA A 1 86 ? 1.185 -0.681 1.131 1.00 94.12 86 ALA A O 1
ATOM 695 N N . LEU A 1 87 ? 2.184 -0.847 -0.872 1.00 95.62 87 LEU A N 1
ATOM 696 C CA . LEU A 1 87 ? 1.974 0.555 -1.242 1.00 95.62 87 LEU A CA 1
ATOM 697 C C . LEU A 1 87 ? 0.481 0.927 -1.268 1.00 95.62 87 LEU A C 1
ATOM 699 O O . LEU A 1 87 ? 0.104 2.008 -0.812 1.00 95.62 87 LEU A O 1
ATOM 703 N N . THR A 1 88 ? -0.375 0.016 -1.742 1.00 97.00 88 THR A N 1
ATOM 704 C CA . THR A 1 88 ? -1.835 0.206 -1.747 1.00 97.00 88 THR A CA 1
ATOM 705 C C . THR A 1 88 ? -2.405 0.246 -0.327 1.00 97.00 88 THR A C 1
ATOM 707 O O . THR A 1 88 ? -3.157 1.163 -0.007 1.00 97.00 88 THR A O 1
ATOM 710 N N . ALA A 1 89 ? -1.995 -0.667 0.557 1.00 96.19 89 ALA A N 1
ATOM 711 C CA . ALA A 1 89 ? -2.439 -0.687 1.951 1.00 96.19 89 ALA A CA 1
ATOM 712 C C . ALA A 1 89 ? -2.046 0.600 2.702 1.00 96.19 89 ALA A C 1
ATOM 714 O O . ALA A 1 89 ? -2.820 1.119 3.507 1.00 96.19 89 ALA A O 1
ATOM 715 N N . ILE A 1 90 ? -0.877 1.175 2.407 1.00 97.06 90 ILE A N 1
ATOM 716 C CA . ILE A 1 90 ? -0.467 2.469 2.973 1.00 97.06 90 ILE A CA 1
ATOM 717 C C . ILE A 1 90 ? -1.314 3.624 2.438 1.00 97.06 90 ILE A C 1
ATOM 719 O O . ILE A 1 90 ? -1.709 4.499 3.216 1.00 97.06 90 ILE A O 1
ATOM 723 N N . LEU A 1 91 ? -1.621 3.635 1.137 1.00 98.19 91 LEU A N 1
ATOM 724 C CA . LEU A 1 91 ? -2.534 4.618 0.545 1.00 98.19 91 LEU A CA 1
ATOM 725 C C . LEU A 1 91 ? -3.917 4.558 1.198 1.00 98.19 91 LEU A C 1
ATOM 727 O O . LEU A 1 91 ? -4.476 5.607 1.524 1.00 98.19 91 LEU A O 1
ATOM 731 N N . ASP A 1 92 ? -4.418 3.353 1.460 1.00 97.25 92 ASP A N 1
ATOM 732 C CA . ASP A 1 92 ? -5.694 3.104 2.132 1.00 97.25 92 ASP A CA 1
ATOM 733 C C . ASP A 1 92 ? -5.717 3.639 3.561 1.00 97.25 92 ASP A C 1
ATOM 735 O O . ASP A 1 92 ? -6.624 4.390 3.936 1.00 97.25 92 ASP A O 1
ATOM 739 N N . VAL A 1 93 ? -4.688 3.306 4.347 1.00 95.88 93 VAL A N 1
ATOM 740 C CA . VAL A 1 93 ? -4.527 3.814 5.716 1.00 95.88 93 VAL A CA 1
ATOM 741 C C . VAL A 1 93 ? -4.457 5.332 5.705 1.00 95.88 93 VAL A C 1
ATOM 743 O O . VAL A 1 93 ? -5.165 5.988 6.467 1.00 95.88 93 VAL A O 1
ATOM 746 N N . CYS A 1 94 ? -3.658 5.921 4.815 1.00 97.06 94 CYS A N 1
ATOM 747 C CA . CYS A 1 94 ? -3.550 7.369 4.728 1.00 97.06 94 CYS A CA 1
ATOM 748 C C . CYS A 1 94 ? -4.876 8.021 4.312 1.00 97.06 94 CYS A C 1
ATOM 750 O O . CYS A 1 94 ? -5.258 9.041 4.888 1.00 97.06 94 CYS A O 1
ATOM 752 N N . ALA A 1 95 ? -5.610 7.437 3.360 1.00 96.88 95 ALA A N 1
ATOM 753 C CA . ALA A 1 95 ? -6.921 7.931 2.951 1.00 96.88 95 ALA A CA 1
ATOM 754 C C . ALA A 1 95 ? -7.921 7.908 4.121 1.00 96.88 95 ALA A C 1
ATOM 756 O O . ALA A 1 95 ? -8.609 8.908 4.354 1.00 96.88 95 ALA A O 1
ATOM 757 N N . LEU A 1 96 ? -7.944 6.825 4.909 1.00 94.75 96 LEU A N 1
ATOM 758 C CA . LEU A 1 96 ? -8.761 6.712 6.124 1.00 94.75 96 LEU A CA 1
ATOM 759 C C . LEU A 1 96 ? -8.348 7.722 7.195 1.00 94.75 96 LEU A C 1
ATOM 761 O O . LEU A 1 96 ? -9.198 8.452 7.700 1.00 94.75 96 LEU A O 1
ATOM 765 N N . VAL A 1 97 ? -7.058 7.822 7.517 1.00 94.00 97 VAL A N 1
ATOM 766 C CA . VAL A 1 97 ? -6.545 8.761 8.531 1.00 94.00 97 VAL A CA 1
ATOM 767 C C . VAL A 1 97 ? -6.867 10.208 8.145 1.00 94.00 97 VAL A C 1
ATOM 769 O O . VAL A 1 97 ? -7.279 11.013 8.976 1.00 94.00 97 VAL A O 1
ATOM 772 N N . VAL A 1 98 ? -6.722 10.565 6.866 1.00 94.50 98 VAL A N 1
ATOM 773 C CA . VAL A 1 98 ? -6.935 11.941 6.389 1.00 94.50 98 VAL A CA 1
ATOM 774 C C . VAL A 1 98 ? -8.419 12.310 6.292 1.00 94.50 98 VAL A C 1
ATOM 776 O O . VAL A 1 98 ? -8.770 13.492 6.461 1.00 94.50 98 VAL A O 1
ATOM 779 N N . ALA A 1 99 ? -9.286 11.349 5.966 1.00 94.25 99 ALA A N 1
ATOM 780 C CA . ALA A 1 99 ? -10.698 11.605 5.703 1.00 94.25 99 ALA A CA 1
ATOM 781 C C . ALA A 1 99 ? -11.637 11.162 6.825 1.00 94.25 99 ALA A C 1
ATOM 783 O O . ALA A 1 99 ? -12.545 11.923 7.145 1.00 94.25 99 ALA A O 1
ATOM 784 N N . ARG A 1 100 ? -11.425 10.010 7.458 1.00 91.50 100 ARG A N 1
ATOM 785 C CA . ARG A 1 100 ? -12.409 9.371 8.343 1.00 91.50 100 ARG A CA 1
ATOM 786 C C . ARG A 1 100 ? -12.018 9.354 9.816 1.00 91.50 100 ARG A C 1
ATOM 788 O O . ARG A 1 100 ? -12.916 9.466 10.630 1.00 91.50 100 ARG A O 1
ATOM 795 N N . ILE A 1 101 ? -10.747 9.274 10.195 1.00 86.44 101 ILE A N 1
ATOM 796 C CA . ILE A 1 101 ? -10.385 9.171 11.622 1.00 86.44 101 ILE A CA 1
ATOM 797 C C . ILE A 1 101 ? -10.558 10.524 12.340 1.00 86.44 101 ILE A C 1
ATOM 799 O O . ILE A 1 101 ? -10.148 11.567 11.830 1.00 86.44 101 ILE A O 1
ATOM 803 N N . GLU A 1 102 ? -11.216 10.498 13.505 1.00 67.69 102 GLU A N 1
ATOM 804 C CA . GLU A 1 102 ? -11.616 11.679 14.296 1.00 67.69 102 GLU A CA 1
ATOM 805 C C . GLU A 1 102 ? -10.454 12.329 15.079 1.00 67.69 102 GLU A C 1
ATOM 807 O O . GLU A 1 102 ? -10.567 13.460 15.550 1.00 67.69 102 GLU A O 1
ATOM 812 N N . GLU A 1 103 ? -9.318 11.639 15.195 1.00 68.81 103 GLU A N 1
ATOM 813 C CA . GLU A 1 103 ? -8.151 12.101 15.947 1.00 68.81 103 GLU A CA 1
ATOM 814 C C . GLU A 1 103 ? -7.524 13.402 15.417 1.00 68.81 103 GLU A C 1
ATOM 816 O O . GLU A 1 103 ? -7.851 13.926 14.346 1.00 68.81 103 GLU A O 1
ATOM 821 N N . ARG A 1 104 ? -6.568 13.938 16.194 1.00 66.69 104 ARG A N 1
ATOM 822 C CA . ARG A 1 104 ? -5.811 15.142 15.835 1.00 66.69 104 ARG A CA 1
ATOM 823 C C . ARG A 1 104 ? -5.299 15.049 14.393 1.00 66.69 104 ARG A C 1
ATOM 825 O O . ARG A 1 104 ? -4.802 13.997 13.990 1.00 66.69 104 ARG A O 1
ATOM 832 N N . PRO A 1 105 ? -5.309 16.166 13.640 1.00 74.44 105 PRO A N 1
ATOM 833 C CA . PRO A 1 105 ? -4.741 16.202 12.305 1.00 74.44 105 PRO A CA 1
ATOM 834 C C . PRO A 1 105 ? -3.353 15.555 12.271 1.00 74.44 105 PRO A C 1
ATOM 836 O O . PRO A 1 105 ? -2.460 15.904 13.053 1.00 74.44 105 PRO A O 1
ATOM 839 N N . MET A 1 106 ? -3.167 14.627 11.336 1.00 88.00 106 MET A N 1
ATOM 840 C CA . MET A 1 106 ? -1.892 13.965 11.095 1.00 88.00 106 MET A CA 1
ATOM 841 C C . MET A 1 106 ? -1.324 14.440 9.750 1.00 88.00 106 MET A C 1
ATOM 843 O O . MET A 1 106 ? -1.583 13.815 8.722 1.00 88.00 106 MET A O 1
ATOM 847 N N . PRO A 1 107 ? -0.570 15.562 9.712 1.00 91.25 107 PRO A N 1
ATOM 848 C CA . PRO A 1 107 ? 0.066 16.045 8.486 1.00 91.25 107 PRO A CA 1
ATOM 849 C C . PRO A 1 107 ? 0.916 14.982 7.791 1.00 91.25 107 PRO A C 1
ATOM 851 O O . PRO A 1 107 ? 0.880 14.903 6.569 1.00 91.25 107 PRO A O 1
ATOM 854 N N . THR A 1 108 ? 1.600 14.130 8.562 1.00 94.38 108 THR A N 1
ATOM 855 C CA . THR A 1 108 ? 2.402 13.017 8.039 1.00 94.38 108 THR A CA 1
ATOM 856 C C . THR A 1 108 ? 1.581 12.117 7.120 1.00 94.38 108 THR A C 1
ATOM 858 O O . THR A 1 108 ? 1.992 11.910 5.994 1.00 94.38 108 THR A O 1
ATOM 861 N N . ALA A 1 109 ? 0.358 11.722 7.493 1.00 95.94 109 ALA A N 1
ATOM 862 C CA . ALA A 1 109 ? -0.497 10.912 6.622 1.00 95.94 109 ALA A CA 1
ATOM 863 C C . ALA A 1 109 ? -0.814 11.587 5.274 1.00 95.94 109 ALA A C 1
ATOM 865 O O . ALA A 1 109 ? -0.949 10.910 4.259 1.00 95.94 109 ALA A O 1
ATOM 866 N N . ARG A 1 110 ? -0.906 12.925 5.227 1.00 96.06 110 ARG A N 1
ATOM 867 C CA . ARG A 1 110 ? -1.102 13.659 3.961 1.00 96.06 110 ARG A CA 1
ATOM 868 C C . ARG A 1 110 ? 0.157 13.658 3.098 1.00 96.06 110 ARG A C 1
ATOM 870 O O . ARG A 1 110 ? 0.035 13.546 1.883 1.00 96.06 110 ARG A O 1
ATOM 877 N N . LEU A 1 111 ? 1.330 13.802 3.714 1.00 97.75 111 LEU A N 1
ATOM 878 C CA . LEU A 1 111 ? 2.620 13.767 3.021 1.00 97.75 111 LEU A CA 1
ATOM 879 C C . LEU A 1 111 ? 2.904 12.362 2.483 1.00 97.75 111 LEU A C 1
ATOM 881 O O . LEU A 1 111 ? 3.143 12.211 1.286 1.00 97.75 111 LEU A O 1
ATOM 885 N N . THR A 1 112 ? 2.732 11.337 3.320 1.00 98.31 112 THR A N 1
ATOM 886 C CA . THR A 1 112 ? 2.823 9.928 2.924 1.00 98.31 112 THR A CA 1
ATOM 887 C C . THR A 1 112 ? 1.856 9.609 1.789 1.00 98.31 112 THR A C 1
ATOM 889 O O . THR A 1 112 ? 2.283 9.065 0.776 1.00 98.31 112 THR A O 1
ATOM 892 N N . PHE A 1 113 ? 0.580 10.015 1.888 1.00 98.44 113 PHE A N 1
ATOM 893 C CA . PHE A 1 113 ? -0.390 9.842 0.799 1.00 98.44 113 PHE A CA 1
ATOM 894 C C . PHE A 1 113 ? 0.080 10.497 -0.500 1.00 98.44 113 PHE A C 1
ATOM 896 O O . PHE A 1 113 ? 0.004 9.895 -1.569 1.00 98.44 113 PHE A O 1
ATOM 903 N N . ALA A 1 114 ? 0.555 11.743 -0.420 1.00 98.31 114 ALA A N 1
ATOM 904 C CA . ALA A 1 114 ? 1.003 12.483 -1.589 1.00 98.31 114 ALA A CA 1
ATOM 905 C C . ALA A 1 114 ? 2.191 11.791 -2.270 1.00 98.31 114 ALA A C 1
ATOM 907 O O . ALA A 1 114 ? 2.162 11.644 -3.492 1.00 98.31 114 ALA A O 1
ATOM 908 N N . MET A 1 115 ? 3.180 11.329 -1.496 1.00 98.50 115 MET A N 1
ATOM 909 C CA . MET A 1 115 ? 4.362 10.644 -2.022 1.00 98.50 115 MET A CA 1
ATOM 910 C C . MET A 1 115 ? 4.026 9.251 -2.565 1.00 98.50 115 MET A C 1
ATOM 912 O O . MET A 1 115 ? 4.379 8.934 -3.696 1.00 98.50 115 MET A O 1
ATOM 916 N N . ALA A 1 116 ? 3.272 8.440 -1.821 1.00 98.25 116 ALA A N 1
ATOM 917 C CA . ALA A 1 116 ? 2.843 7.115 -2.268 1.00 98.25 116 ALA A CA 1
ATOM 918 C C . ALA A 1 116 ? 2.018 7.186 -3.563 1.00 98.25 116 ALA A C 1
ATOM 920 O O . ALA A 1 116 ? 2.244 6.426 -4.504 1.00 98.25 116 ALA A O 1
ATOM 921 N N . ARG A 1 117 ? 1.101 8.158 -3.657 1.00 98.19 117 ARG A N 1
ATOM 922 C CA . ARG A 1 117 ? 0.307 8.386 -4.869 1.00 98.19 117 ARG A CA 1
ATOM 923 C C . ARG A 1 117 ? 1.193 8.822 -6.031 1.00 98.19 117 ARG A C 1
ATOM 925 O O . ARG A 1 117 ? 0.993 8.348 -7.142 1.00 98.19 117 ARG A O 1
ATOM 932 N N . HIS A 1 118 ? 2.146 9.722 -5.787 1.00 97.88 118 HIS A N 1
ATOM 933 C CA . HIS A 1 118 ? 3.103 10.158 -6.803 1.00 97.88 118 HIS A CA 1
ATOM 934 C C . HIS A 1 118 ? 3.887 8.964 -7.358 1.00 97.88 118 HIS A C 1
ATOM 936 O O . HIS A 1 118 ? 3.915 8.784 -8.570 1.00 97.88 118 HIS A O 1
ATOM 942 N N . ALA A 1 119 ? 4.398 8.091 -6.484 1.00 97.56 119 ALA A N 1
ATOM 943 C CA . ALA A 1 119 ? 5.090 6.874 -6.894 1.00 97.56 119 ALA A CA 1
ATOM 944 C C . ALA A 1 119 ? 4.224 6.003 -7.819 1.00 97.56 119 ALA A C 1
ATOM 946 O O . ALA A 1 119 ? 4.643 5.644 -8.914 1.00 97.56 119 ALA A O 1
ATOM 947 N N . VAL A 1 120 ? 2.981 5.716 -7.427 1.00 97.31 120 VAL A N 1
ATOM 948 C CA . VAL A 1 120 ? 2.050 4.907 -8.233 1.00 97.31 120 VAL A CA 1
ATOM 949 C C . VAL A 1 120 ? 1.748 5.539 -9.602 1.00 97.31 120 VAL A C 1
ATOM 951 O O . VAL A 1 120 ? 1.720 4.837 -10.617 1.00 97.31 120 VAL A O 1
ATOM 954 N N . VAL A 1 121 ? 1.506 6.853 -9.640 1.00 97.69 121 VAL A N 1
ATOM 955 C CA . VAL A 1 121 ? 1.178 7.586 -10.875 1.00 97.69 121 VAL A CA 1
ATOM 956 C C . VAL A 1 121 ? 2.359 7.579 -11.845 1.00 97.69 121 VAL A C 1
ATOM 958 O O . VAL A 1 121 ? 2.178 7.265 -13.023 1.00 97.69 121 VAL A O 1
ATOM 961 N N . ASP A 1 122 ? 3.560 7.864 -11.353 1.00 97.00 122 ASP A N 1
ATOM 962 C CA . ASP A 1 122 ? 4.766 7.914 -12.179 1.00 97.00 122 ASP A CA 1
ATOM 963 C C . ASP A 1 122 ? 5.163 6.530 -12.684 1.00 97.00 122 ASP A C 1
ATOM 965 O O . ASP A 1 122 ? 5.540 6.385 -13.844 1.00 97.00 122 ASP A O 1
ATOM 969 N N . LEU A 1 123 ? 4.996 5.483 -11.872 1.00 96.31 123 LEU A N 1
ATOM 970 C CA . LEU A 1 123 ? 5.228 4.113 -12.330 1.00 96.31 123 LEU A CA 1
ATOM 971 C C . LEU A 1 123 ? 4.258 3.712 -13.442 1.00 96.31 123 LEU A C 1
ATOM 973 O O . LEU A 1 123 ? 4.677 3.094 -14.420 1.00 96.31 123 LEU A O 1
ATOM 977 N N . CYS A 1 124 ? 2.986 4.118 -13.365 1.00 97.12 124 CYS A N 1
ATOM 978 C CA . CYS A 1 124 ? 2.075 3.943 -14.497 1.00 97.12 124 CYS A CA 1
ATOM 979 C C . CYS A 1 124 ? 2.592 4.664 -15.748 1.00 97.12 124 CYS A C 1
ATOM 981 O O . CYS A 1 124 ? 2.541 4.091 -16.834 1.00 97.12 124 CYS A O 1
ATOM 983 N N . ALA A 1 125 ? 3.120 5.885 -15.609 1.00 96.44 125 ALA A N 1
ATOM 984 C CA . ALA A 1 125 ? 3.686 6.629 -16.732 1.00 96.44 125 ALA A CA 1
ATOM 985 C C . ALA A 1 125 ? 4.919 5.930 -17.333 1.00 96.44 125 ALA A C 1
ATOM 987 O O . ALA A 1 125 ? 4.984 5.770 -18.553 1.00 96.44 125 ALA A O 1
ATOM 988 N N . VAL A 1 126 ? 5.844 5.436 -16.499 1.00 95.94 126 VAL A N 1
ATOM 989 C CA . VAL A 1 126 ? 7.028 4.657 -16.919 1.00 95.94 126 VAL A CA 1
ATOM 990 C C . VAL A 1 126 ? 6.627 3.441 -17.753 1.00 95.94 126 VAL A C 1
ATOM 992 O O . VAL A 1 126 ? 7.219 3.183 -18.800 1.00 95.94 126 VAL A O 1
ATOM 995 N N . PHE A 1 127 ? 5.586 2.719 -17.335 1.00 96.19 127 PHE A N 1
ATOM 996 C CA . PHE A 1 127 ? 5.084 1.540 -18.047 1.00 96.19 127 PHE A CA 1
ATOM 997 C C . PHE A 1 127 ? 4.024 1.862 -19.115 1.00 96.19 127 PHE A C 1
ATOM 999 O O . PHE A 1 127 ? 3.447 0.946 -19.698 1.00 96.19 127 PHE A O 1
ATOM 1006 N N . SER A 1 128 ? 3.764 3.145 -19.402 1.00 97.25 128 SER A N 1
ATOM 1007 C CA . SER A 1 128 ? 2.735 3.597 -20.357 1.00 97.25 128 SER A CA 1
ATOM 1008 C C . SER A 1 128 ? 1.333 3.023 -20.083 1.00 97.25 128 SER A C 1
ATOM 1010 O O . SER A 1 128 ? 0.546 2.776 -21.002 1.00 97.25 128 SER A O 1
ATOM 1012 N N . LEU A 1 129 ? 1.008 2.808 -18.809 1.00 97.31 129 LEU A N 1
ATOM 1013 C CA . LEU A 1 129 ? -0.262 2.246 -18.365 1.00 97.31 129 LEU A CA 1
ATOM 1014 C C . LEU A 1 129 ? -1.326 3.333 -18.266 1.00 97.31 129 LEU A C 1
ATOM 1016 O O . LEU A 1 129 ? -1.105 4.415 -17.720 1.00 97.31 129 LEU A O 1
ATOM 1020 N N . LYS A 1 130 ? -2.524 3.018 -18.757 1.00 96.44 130 LYS A N 1
ATOM 1021 C CA . LYS A 1 130 ? -3.693 3.881 -18.588 1.00 96.44 130 LYS A CA 1
ATOM 1022 C C . LYS A 1 130 ? -4.361 3.577 -17.242 1.00 96.44 130 LYS A C 1
ATOM 1024 O O . LYS A 1 130 ? -4.605 2.399 -16.964 1.00 96.44 130 LYS A O 1
ATOM 1029 N N . PRO A 1 131 ? -4.704 4.596 -16.431 1.00 95.38 131 PRO A N 1
ATOM 1030 C CA . PRO A 1 131 ? -5.458 4.390 -15.198 1.00 95.38 131 PRO A CA 1
ATOM 1031 C C . PRO A 1 131 ? -6.772 3.690 -15.531 1.00 95.38 131 PRO A C 1
ATOM 1033 O O . PRO A 1 131 ? -7.537 4.163 -16.373 1.00 95.38 131 PRO A O 1
ATOM 1036 N N . THR A 1 132 ? -7.004 2.544 -14.907 1.00 92.12 132 THR A N 1
ATOM 1037 C CA . THR A 1 132 ? -8.123 1.664 -15.238 1.00 92.12 132 THR A CA 1
ATOM 1038 C C . THR A 1 132 ? -8.985 1.513 -13.996 1.00 92.12 132 THR A C 1
ATOM 1040 O O . THR A 1 132 ? -8.457 1.098 -12.967 1.00 92.12 132 THR A O 1
ATOM 1043 N N . PRO A 1 133 ? -10.286 1.851 -14.041 1.00 88.12 133 PRO A N 1
ATOM 1044 C CA . PRO A 1 133 ? -11.169 1.617 -12.908 1.00 88.12 133 PRO A CA 1
ATOM 1045 C C . PRO A 1 133 ? -11.096 0.147 -12.470 1.00 88.12 133 PRO A C 1
ATOM 1047 O O . PRO A 1 133 ? -11.063 -0.731 -13.338 1.00 88.12 133 PRO A O 1
ATOM 1050 N N . PRO A 1 134 ? -11.065 -0.141 -11.160 1.00 84.44 134 PRO A N 1
ATOM 1051 C CA . PRO A 1 134 ? -11.096 -1.516 -10.693 1.00 84.44 134 PRO A CA 1
ATOM 1052 C C . PRO A 1 134 ? -12.382 -2.204 -11.181 1.00 84.44 134 PRO A C 1
ATOM 1054 O O . PRO A 1 134 ? -13.440 -1.570 -11.211 1.00 84.44 134 PRO A O 1
ATOM 1057 N N . PRO A 1 135 ? -12.308 -3.483 -11.600 1.00 84.75 135 PRO A N 1
ATOM 1058 C CA . PRO A 1 135 ? -13.456 -4.202 -12.157 1.00 84.75 135 PRO A CA 1
ATOM 1059 C C . PRO A 1 135 ? -14.587 -4.366 -11.134 1.00 84.75 135 PRO A C 1
ATOM 1061 O O . PRO A 1 135 ? -15.754 -4.471 -11.503 1.00 84.75 135 PRO A O 1
ATOM 1064 N N . VAL A 1 136 ? -14.229 -4.369 -9.851 1.00 88.19 136 VAL A N 1
ATOM 1065 C CA . VAL A 1 136 ? -15.130 -4.368 -8.701 1.00 88.19 136 VAL A CA 1
ATOM 1066 C C . VAL A 1 136 ? -14.627 -3.290 -7.746 1.00 88.19 136 VAL A C 1
ATOM 1068 O O . VAL A 1 136 ? -13.418 -3.136 -7.580 1.00 88.19 136 VAL A O 1
ATOM 1071 N N . ASP A 1 137 ? -15.531 -2.533 -7.121 1.00 92.06 137 ASP A N 1
ATOM 1072 C CA . ASP A 1 137 ? -15.134 -1.640 -6.030 1.00 92.06 137 ASP A CA 1
ATOM 1073 C C . ASP A 1 137 ? -14.483 -2.478 -4.922 1.00 92.06 137 ASP A C 1
ATOM 1075 O O . ASP A 1 137 ? -15.070 -3.453 -4.467 1.00 92.06 137 ASP A O 1
ATOM 1079 N N . ARG A 1 138 ? -13.266 -2.121 -4.504 1.00 93.75 138 ARG A N 1
ATOM 1080 C CA . ARG A 1 138 ? -12.521 -2.841 -3.460 1.00 93.75 138 ARG A CA 1
ATOM 1081 C C . ARG A 1 138 ? -13.089 -2.609 -2.059 1.00 93.75 138 ARG A C 1
ATOM 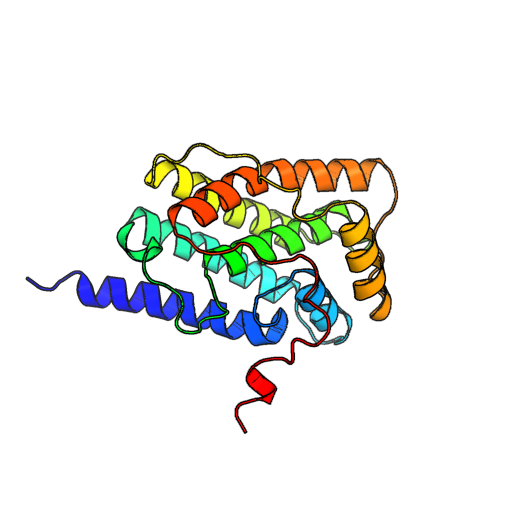1083 O O . ARG A 1 138 ? -12.804 -3.382 -1.152 1.00 93.75 138 ARG A O 1
ATOM 1090 N N . LEU A 1 139 ? -13.885 -1.553 -1.886 1.00 94.81 139 LEU A N 1
ATOM 1091 C CA . LEU A 1 139 ? -14.570 -1.225 -0.637 1.00 94.81 139 LEU A CA 1
ATOM 1092 C C . LEU A 1 139 ? -16.033 -0.860 -0.929 1.00 94.81 139 LEU A C 1
ATOM 1094 O O . LEU A 1 139 ? -16.406 0.312 -0.829 1.00 94.81 139 LEU A O 1
ATOM 1098 N N . PRO A 1 140 ? -16.863 -1.842 -1.325 1.00 93.94 140 PRO A N 1
ATOM 1099 C CA . PRO A 1 140 ? -18.298 -1.637 -1.441 1.00 93.94 140 PRO A CA 1
ATOM 1100 C C . PRO A 1 140 ? -18.906 -1.355 -0.053 1.00 93.94 140 PRO A C 1
ATOM 1102 O O . PRO A 1 140 ? -18.285 -1.676 0.965 1.00 93.94 140 PRO A O 1
ATOM 1105 N N . PRO A 1 141 ? -20.153 -0.851 0.032 1.00 91.44 141 PRO A N 1
ATOM 1106 C CA . PRO A 1 141 ? -20.774 -0.488 1.312 1.00 91.44 141 PRO A CA 1
ATOM 1107 C C . PRO A 1 141 ? -20.792 -1.609 2.369 1.00 91.44 141 PRO A C 1
ATOM 1109 O O . PRO A 1 141 ? -20.735 -1.337 3.567 1.00 91.44 141 PRO A O 1
ATOM 1112 N N . SER A 1 142 ? -20.860 -2.879 1.949 1.00 91.44 142 SER A N 1
ATOM 1113 C CA . SER A 1 142 ? -20.788 -4.031 2.858 1.00 91.44 142 SER A CA 1
ATOM 1114 C C . SER A 1 142 ? -19.408 -4.191 3.500 1.00 91.44 142 SER A C 1
ATOM 1116 O O . SER A 1 142 ? -19.323 -4.394 4.711 1.00 91.44 142 SER A O 1
ATOM 1118 N N . GLU A 1 143 ? -18.337 -4.057 2.714 1.00 92.94 143 GLU A N 1
ATOM 1119 C CA . GLU A 1 143 ? -16.964 -4.128 3.223 1.00 92.94 143 GLU A CA 1
ATOM 1120 C C . GLU A 1 143 ? -16.601 -2.879 4.023 1.00 92.94 143 GLU A C 1
ATOM 1122 O O . GLU A 1 143 ? -15.886 -2.980 5.013 1.00 92.94 143 GLU A O 1
ATOM 1127 N N . GLU A 1 144 ? -17.140 -1.710 3.667 1.00 92.81 144 GLU A N 1
ATOM 1128 C CA . GLU A 1 144 ? -16.980 -0.492 4.468 1.00 92.81 144 GLU A CA 1
ATOM 1129 C C . GLU A 1 144 ? -17.557 -0.670 5.876 1.00 92.81 144 GLU A C 1
ATOM 1131 O O . GLU A 1 144 ? -16.883 -0.393 6.869 1.00 92.81 144 GLU A O 1
ATOM 1136 N N . LYS A 1 145 ? -18.762 -1.241 5.982 1.00 91.56 145 LYS A N 1
ATOM 1137 C CA . LYS A 1 145 ? -19.371 -1.566 7.278 1.00 91.56 145 LYS A CA 1
ATOM 1138 C C . LYS A 1 145 ? -18.566 -2.613 8.055 1.00 91.56 145 LYS A C 1
ATOM 1140 O O . LYS A 1 145 ? -18.457 -2.535 9.283 1.00 91.56 145 LYS A O 1
ATOM 1145 N N . ARG A 1 146 ? -18.004 -3.606 7.358 1.00 92.38 146 ARG A N 1
ATOM 1146 C CA . ARG A 1 146 ? -17.132 -4.629 7.956 1.00 92.38 146 ARG A CA 1
ATOM 1147 C C . ARG A 1 146 ? -15.847 -4.005 8.502 1.00 92.38 146 ARG A C 1
ATOM 1149 O O . ARG A 1 146 ? -15.480 -4.291 9.639 1.00 92.38 146 ARG A O 1
ATOM 1156 N N . LEU A 1 147 ? -15.221 -3.109 7.740 1.00 92.88 147 LEU A N 1
ATOM 1157 C CA . LEU A 1 147 ? -14.057 -2.323 8.147 1.00 92.88 147 LEU A CA 1
ATOM 1158 C C . LEU A 1 147 ? -14.359 -1.488 9.394 1.00 92.88 147 LEU A C 1
ATOM 1160 O O . LEU A 1 147 ? -13.618 -1.578 10.371 1.00 92.88 147 LEU A O 1
ATOM 1164 N N . GLU A 1 148 ? -15.458 -0.731 9.381 1.00 91.44 148 GLU A N 1
ATOM 1165 C CA . GLU A 1 148 ? -15.921 0.067 10.525 1.00 91.44 148 GLU A CA 1
ATOM 1166 C C . GLU A 1 148 ? -16.090 -0.792 11.781 1.00 91.44 148 GLU A C 1
ATOM 1168 O O . GLU A 1 148 ? -15.558 -0.463 12.841 1.00 91.44 148 GLU A O 1
ATOM 1173 N N . THR A 1 149 ? -16.770 -1.933 11.651 1.00 91.62 149 THR A N 1
ATOM 1174 C CA . THR A 1 149 ? -16.989 -2.871 12.763 1.00 91.62 149 THR A CA 1
ATOM 1175 C C . THR A 1 149 ? -15.667 -3.425 13.297 1.00 91.62 149 THR A C 1
ATOM 1177 O O . THR A 1 149 ? -15.475 -3.524 14.509 1.00 91.62 149 THR A O 1
ATOM 1180 N N . PHE A 1 150 ? -14.738 -3.765 12.403 1.00 90.88 150 PHE A N 1
ATOM 1181 C CA . PHE A 1 150 ? -13.456 -4.363 12.762 1.00 90.88 150 PHE A CA 1
ATOM 1182 C C . PHE A 1 150 ? -12.563 -3.409 13.560 1.00 90.88 150 PHE A C 1
ATOM 1184 O O . PHE A 1 150 ? -11.976 -3.812 14.565 1.00 90.88 150 PHE A O 1
ATOM 1191 N N . VAL A 1 151 ? -12.457 -2.145 13.139 1.00 89.25 151 VAL A N 1
ATOM 1192 C CA . VAL A 1 151 ? -11.601 -1.161 13.825 1.00 89.25 151 VAL A CA 1
ATOM 1193 C C . VAL A 1 151 ? -12.272 -0.568 15.068 1.00 89.25 151 VAL A C 1
ATOM 1195 O O . VAL A 1 151 ? -11.578 -0.205 16.018 1.00 89.25 151 VAL A O 1
ATOM 1198 N N . ALA A 1 152 ? -13.610 -0.551 15.132 1.00 89.75 152 ALA A N 1
ATOM 1199 C CA . ALA A 1 152 ? -14.341 -0.139 16.332 1.00 89.75 152 ALA A CA 1
ATOM 1200 C C . ALA A 1 152 ? -14.024 -1.027 17.549 1.00 89.75 152 ALA A C 1
ATOM 1202 O O . ALA A 1 152 ? -14.043 -0.543 18.681 1.00 89.75 152 ALA A O 1
ATOM 1203 N N . ALA A 1 153 ? -13.656 -2.297 17.330 1.00 88.44 153 ALA A N 1
ATOM 1204 C CA . ALA A 1 153 ? -13.240 -3.219 18.391 1.00 88.44 153 ALA A CA 1
ATOM 1205 C C . ALA A 1 153 ? -11.976 -2.771 19.153 1.00 88.44 153 ALA A C 1
ATOM 1207 O O . ALA A 1 153 ? -11.741 -3.244 20.262 1.00 88.44 153 ALA A O 1
ATOM 1208 N N . VAL A 1 154 ? -11.177 -1.861 18.582 1.00 86.50 154 VAL A N 1
ATOM 1209 C CA . VAL A 1 154 ? -10.008 -1.245 19.240 1.00 86.50 154 VAL A CA 1
ATOM 1210 C C . VAL A 1 154 ? -10.197 0.253 19.500 1.00 86.50 154 VAL A C 1
ATOM 1212 O O . VAL A 1 154 ? -9.233 0.981 19.693 1.00 86.50 154 VAL A O 1
ATOM 1215 N N . GLY A 1 155 ? -11.441 0.737 19.485 1.00 84.88 155 GLY A N 1
ATOM 1216 C CA . GLY A 1 155 ? -11.767 2.121 19.839 1.00 84.88 155 GLY A CA 1
ATOM 1217 C C . GLY A 1 155 ? -11.561 3.157 18.729 1.00 84.88 155 GLY A C 1
ATOM 1218 O O . GLY A 1 155 ? -11.828 4.339 18.962 1.00 84.88 155 GLY A O 1
ATOM 1219 N N . VAL A 1 156 ? -11.162 2.747 17.518 1.00 86.81 156 VAL A N 1
ATOM 1220 C CA . VAL A 1 156 ? -11.094 3.647 16.356 1.00 86.81 156 VAL A CA 1
ATOM 1221 C C . VAL A 1 156 ? -12.508 4.065 15.967 1.00 86.81 156 VAL A C 1
ATOM 1223 O O . VAL A 1 156 ? -13.356 3.226 15.664 1.00 86.81 156 VAL A O 1
ATOM 1226 N N . ARG A 1 157 ? -12.757 5.376 15.929 1.00 86.69 157 ARG A N 1
ATOM 1227 C CA . ARG A 1 157 ? -14.024 5.950 15.467 1.00 86.69 157 ARG A CA 1
ATOM 1228 C C . ARG A 1 157 ? -13.841 6.658 14.135 1.00 86.69 157 ARG A C 1
ATOM 1230 O O . ARG A 1 157 ? -12.972 7.519 13.981 1.00 86.69 157 ARG A O 1
ATOM 1237 N N . PHE A 1 158 ? -14.679 6.289 13.172 1.00 89.69 158 PHE A N 1
ATOM 1238 C CA . PHE A 1 158 ? -14.778 6.993 11.905 1.00 89.69 158 PHE A CA 1
ATOM 1239 C C . PHE A 1 158 ? -15.840 8.080 11.991 1.00 89.69 158 PHE A C 1
ATOM 1241 O O . PHE A 1 158 ? -16.948 7.862 12.476 1.00 89.69 158 PHE A O 1
ATOM 1248 N N . ARG A 1 159 ? -15.510 9.245 11.446 1.00 89.38 159 ARG A N 1
ATOM 1249 C CA . ARG A 1 159 ? -16.470 10.278 11.092 1.00 89.38 159 ARG A CA 1
ATOM 1250 C C . ARG A 1 159 ? -17.468 9.710 10.090 1.00 89.38 159 ARG A C 1
ATOM 1252 O O . ARG A 1 159 ? -17.078 9.019 9.147 1.00 89.38 159 ARG A O 1
ATOM 1259 N N . THR A 1 160 ? -18.742 9.998 10.314 1.00 86.81 160 THR A N 1
ATOM 1260 C CA . THR A 1 160 ? -19.868 9.496 9.513 1.00 86.81 160 THR A CA 1
ATOM 1261 C C . THR A 1 160 ? -20.593 10.605 8.756 1.00 86.81 160 THR A C 1
ATOM 1263 O O . THR A 1 160 ? -21.587 10.343 8.084 1.00 86.81 160 THR A O 1
ATOM 1266 N N . ASP A 1 161 ? -20.113 11.848 8.848 1.00 92.19 161 ASP A N 1
ATOM 1267 C CA . ASP A 1 161 ? -20.680 12.964 8.103 1.00 92.19 161 ASP A CA 1
ATOM 1268 C C . ASP A 1 161 ? -20.446 12.810 6.592 1.00 92.19 161 ASP A C 1
ATOM 1270 O O . ASP A 1 161 ? -19.436 12.269 6.135 1.00 92.19 161 ASP A O 1
ATOM 1274 N N . GLU A 1 162 ? -21.376 13.335 5.799 1.00 92.88 162 GLU A N 1
ATOM 1275 C CA . GLU A 1 162 ? -21.330 13.228 4.340 1.00 92.88 162 GLU A CA 1
ATOM 1276 C C . GLU A 1 162 ? -20.047 13.832 3.745 1.00 92.88 162 GLU A C 1
ATOM 1278 O O . GLU A 1 162 ? -19.505 13.309 2.770 1.00 92.88 162 GLU A O 1
ATOM 1283 N N . ALA A 1 163 ? -19.502 14.892 4.354 1.00 93.62 163 ALA A N 1
ATOM 1284 C CA . ALA A 1 163 ? -18.297 15.543 3.852 1.00 93.62 163 ALA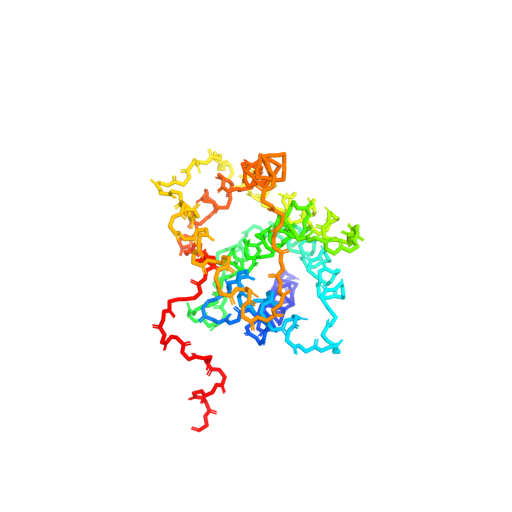 A CA 1
ATOM 1285 C C . ALA A 1 163 ? -17.045 14.671 4.050 1.00 93.62 163 ALA A C 1
ATOM 1287 O O . ALA A 1 163 ? -16.200 14.600 3.152 1.00 93.62 163 ALA A O 1
ATOM 1288 N N . SER A 1 164 ? -16.917 13.972 5.183 1.00 93.25 164 SER A N 1
ATOM 1289 C CA . SER A 1 164 ? -15.821 13.022 5.411 1.00 93.25 164 SER A CA 1
ATOM 1290 C C . SER A 1 164 ? -15.915 11.794 4.504 1.00 93.25 164 SER A C 1
ATOM 1292 O O . SER A 1 164 ? -14.892 11.378 3.948 1.00 93.25 164 SER A O 1
ATOM 1294 N N . ALA A 1 165 ? -17.122 11.269 4.270 1.00 93.12 165 ALA A N 1
ATOM 1295 C CA . ALA A 1 165 ? -17.361 10.186 3.315 1.00 93.12 165 ALA A CA 1
ATOM 1296 C C . ALA A 1 165 ? -17.022 10.607 1.871 1.00 93.12 165 ALA A C 1
ATOM 1298 O O . ALA A 1 165 ? -16.272 9.916 1.174 1.00 93.12 165 ALA A O 1
ATOM 1299 N N . ALA A 1 166 ? -17.482 11.785 1.438 1.00 95.69 166 ALA A N 1
ATOM 1300 C CA . ALA A 1 166 ? -17.175 12.335 0.117 1.00 95.69 166 ALA A CA 1
ATOM 1301 C C . ALA A 1 166 ? -15.670 12.575 -0.067 1.00 95.69 166 ALA A C 1
ATOM 1303 O O . ALA A 1 166 ? -15.102 12.224 -1.104 1.00 95.69 166 ALA A O 1
ATOM 1304 N N . LYS A 1 167 ? -14.997 13.109 0.959 1.00 96.12 167 LYS A N 1
ATOM 1305 C CA . LYS A 1 167 ? -13.541 13.294 0.955 1.00 96.12 167 LYS A CA 1
ATOM 1306 C C . LYS A 1 167 ? -12.799 11.964 0.841 1.00 96.12 167 LYS A C 1
ATOM 1308 O O . LYS A 1 167 ? -11.825 11.880 0.097 1.00 96.12 167 LYS A O 1
ATOM 1313 N N . PHE A 1 168 ? -13.242 10.935 1.559 1.00 96.12 168 PHE A N 1
ATOM 1314 C CA . PHE A 1 168 ? -12.633 9.608 1.495 1.00 96.12 168 PHE A CA 1
ATOM 1315 C C . PHE A 1 168 ? -12.764 8.997 0.096 1.00 96.12 168 PHE A C 1
ATOM 1317 O O . PHE A 1 168 ? -11.765 8.573 -0.486 1.00 96.12 168 PHE A O 1
ATOM 1324 N N . LYS A 1 169 ? -13.962 9.065 -0.496 1.00 96.06 169 LYS A N 1
ATOM 1325 C CA . LYS A 1 169 ? -14.205 8.650 -1.885 1.00 96.06 169 LYS A CA 1
ATOM 1326 C C . LYS A 1 169 ? -13.328 9.419 -2.879 1.00 96.06 169 LYS A C 1
ATOM 1328 O O . LYS A 1 169 ? -12.765 8.815 -3.790 1.00 96.06 169 LYS A O 1
ATOM 1333 N N . ALA A 1 170 ? -13.180 10.732 -2.692 1.00 97.12 170 ALA A N 1
ATOM 1334 C CA . ALA A 1 170 ? -12.334 11.564 -3.542 1.00 97.12 170 ALA A CA 1
ATOM 1335 C C . ALA A 1 170 ? -10.854 11.163 -3.455 1.00 97.12 170 ALA A C 1
ATOM 1337 O O . ALA A 1 170 ? -10.211 11.036 -4.491 1.00 97.12 170 ALA A O 1
ATOM 1338 N N . LEU A 1 171 ? -10.325 10.901 -2.253 1.00 97.81 171 LEU A N 1
ATOM 1339 C CA . LEU A 1 171 ? -8.950 10.412 -2.085 1.00 97.81 171 LEU A CA 1
ATOM 1340 C C . LEU A 1 171 ? -8.747 9.063 -2.781 1.00 97.81 171 LEU A C 1
ATOM 1342 O O . LEU A 1 171 ? -7.778 8.912 -3.520 1.00 97.81 171 LEU A O 1
ATOM 1346 N N . ARG A 1 172 ? -9.678 8.116 -2.611 1.00 97.44 172 ARG A N 1
ATOM 1347 C CA . ARG A 1 172 ? -9.639 6.804 -3.282 1.00 97.44 172 ARG A CA 1
ATOM 1348 C C . ARG A 1 172 ? -9.591 6.926 -4.803 1.00 97.44 172 ARG A C 1
ATOM 1350 O O . ARG A 1 172 ? -8.750 6.303 -5.450 1.00 97.44 172 ARG A O 1
ATOM 1357 N N . ALA A 1 173 ? -10.405 7.810 -5.376 1.00 97.06 173 ALA A N 1
ATOM 1358 C CA . ALA A 1 173 ? -10.412 8.066 -6.817 1.00 97.06 173 ALA A CA 1
ATOM 1359 C C . ALA A 1 173 ? -9.061 8.572 -7.365 1.00 97.06 173 ALA A C 1
ATOM 1361 O O . ALA A 1 173 ? -8.799 8.431 -8.558 1.00 97.06 173 ALA A O 1
ATOM 1362 N N . MET A 1 174 ? -8.191 9.135 -6.516 1.00 97.75 174 MET A N 1
ATOM 1363 C CA . MET A 1 174 ? -6.877 9.636 -6.929 1.00 97.75 174 MET A CA 1
ATOM 1364 C C . MET A 1 174 ? -5.814 8.541 -7.095 1.00 97.75 174 MET A C 1
ATOM 1366 O O . MET A 1 174 ? -4.778 8.833 -7.692 1.00 97.75 174 MET A O 1
ATOM 1370 N N . TYR A 1 175 ? -6.018 7.328 -6.563 1.00 98.00 175 TYR A N 1
ATOM 1371 C CA . TYR A 1 175 ? -5.017 6.251 -6.630 1.00 98.00 175 TYR A CA 1
ATOM 1372 C C . TYR A 1 175 ? -5.562 4.892 -7.080 1.00 98.00 175 TYR A C 1
ATOM 1374 O O . TYR A 1 175 ? -4.835 4.185 -7.774 1.00 98.00 175 TYR A O 1
ATOM 1382 N N . GLU A 1 176 ? -6.815 4.536 -6.763 1.00 97.75 176 GLU A N 1
ATOM 1383 C CA . GLU A 1 176 ? -7.395 3.211 -7.071 1.00 97.75 176 GLU A CA 1
ATOM 1384 C C . GLU A 1 176 ? -7.252 2.826 -8.560 1.00 97.75 176 GLU A C 1
ATOM 1386 O O . GLU A 1 176 ? -6.799 1.716 -8.843 1.00 97.75 176 GLU A O 1
ATOM 1391 N N . PRO A 1 177 ? -7.513 3.719 -9.543 1.00 98.00 177 PRO A N 1
ATOM 1392 C CA . PRO A 1 177 ? -7.356 3.354 -10.952 1.00 98.00 177 PRO A CA 1
ATOM 1393 C C . PRO A 1 177 ? -5.904 3.084 -11.375 1.00 98.00 177 PRO A C 1
ATOM 1395 O O . PRO A 1 177 ? -5.650 2.359 -12.338 1.00 98.00 177 PRO A O 1
ATOM 1398 N N . TYR A 1 178 ? -4.940 3.691 -10.684 1.00 98.12 178 TYR A N 1
ATOM 1399 C CA . TYR A 1 178 ? -3.521 3.537 -10.991 1.00 98.12 178 TYR A CA 1
ATOM 1400 C C . TYR A 1 178 ? -2.950 2.270 -10.351 1.00 98.12 178 TYR A C 1
ATOM 1402 O O . TYR A 1 178 ? -2.274 1.494 -11.027 1.00 98.12 178 TYR A O 1
ATOM 1410 N N . VAL A 1 179 ? -3.272 2.008 -9.078 1.00 97.31 179 VAL A N 1
ATOM 1411 C CA . VAL A 1 179 ? -2.870 0.748 -8.428 1.00 97.31 179 VAL A CA 1
ATOM 1412 C C . VAL A 1 179 ? -3.508 -0.453 -9.126 1.00 97.31 179 VAL A C 1
ATOM 1414 O O . VAL A 1 179 ? -2.832 -1.459 -9.318 1.00 97.31 179 VAL A O 1
ATOM 1417 N N . GLN A 1 180 ? -4.749 -0.333 -9.615 1.00 97.50 180 GLN A N 1
ATOM 1418 C CA . GLN A 1 180 ? -5.385 -1.370 -10.432 1.00 97.50 180 GLN A CA 1
ATOM 1419 C C . GLN A 1 180 ? -4.619 -1.640 -11.732 1.00 97.50 180 GLN A C 1
ATOM 1421 O O . GLN A 1 180 ? -4.432 -2.801 -12.112 1.00 97.50 180 GLN A O 1
ATOM 1426 N N . ALA A 1 181 ? -4.193 -0.585 -12.431 1.00 97.31 181 ALA A N 1
ATOM 1427 C CA . ALA A 1 181 ? -3.441 -0.723 -13.673 1.00 97.31 181 ALA A CA 1
ATOM 1428 C C . ALA A 1 181 ? -2.101 -1.438 -13.432 1.00 97.31 181 ALA A C 1
ATOM 1430 O O . ALA A 1 181 ? -1.784 -2.390 -14.147 1.00 97.31 181 ALA A O 1
ATOM 1431 N N . LEU A 1 182 ? -1.362 -1.051 -12.383 1.00 96.06 182 LEU A N 1
ATOM 1432 C CA . LEU A 1 182 ? -0.124 -1.729 -11.974 1.00 96.06 182 LEU A CA 1
ATOM 1433 C C . LEU A 1 182 ? -0.368 -3.181 -11.561 1.00 96.06 182 LEU A C 1
ATOM 1435 O O . LEU A 1 182 ? 0.350 -4.069 -12.012 1.00 96.06 182 LEU A O 1
ATOM 1439 N N . SER A 1 183 ? -1.394 -3.430 -10.746 1.00 95.31 183 SER A N 1
ATOM 1440 C CA . SER A 1 183 ? -1.784 -4.770 -10.297 1.00 95.31 183 SER A CA 1
ATOM 1441 C C . SER A 1 183 ? -2.042 -5.706 -11.476 1.00 95.31 183 SER A C 1
ATOM 1443 O O . SER A 1 183 ? -1.504 -6.814 -11.523 1.00 95.31 183 SER A O 1
ATOM 1445 N N . SER A 1 184 ? -2.801 -5.230 -12.466 1.00 95.19 184 SER A N 1
ATOM 1446 C CA . SER A 1 184 ? -3.138 -5.997 -13.668 1.00 95.19 184 SER A CA 1
ATOM 1447 C C . SER A 1 184 ? -1.910 -6.236 -14.550 1.00 95.19 184 SER A C 1
ATOM 1449 O O . SER A 1 184 ? -1.723 -7.337 -15.060 1.00 95.19 184 SER A O 1
ATOM 1451 N N . PHE A 1 185 ? -1.057 -5.219 -14.710 1.00 95.56 185 PHE A N 1
ATOM 1452 C CA . PHE A 1 185 ? 0.155 -5.297 -15.528 1.00 95.56 185 PHE A CA 1
ATOM 1453 C C . PHE A 1 185 ? 1.212 -6.241 -14.939 1.00 95.56 185 PHE A C 1
ATOM 1455 O O . PHE A 1 185 ? 1.818 -7.025 -15.665 1.00 95.56 185 PHE A O 1
ATOM 1462 N N . LEU A 1 186 ? 1.419 -6.184 -13.622 1.00 93.94 186 LEU A N 1
ATOM 1463 C CA . LEU A 1 186 ? 2.445 -6.957 -12.915 1.00 93.94 186 LEU A CA 1
ATOM 1464 C C . LEU A 1 186 ? 1.944 -8.314 -12.412 1.00 93.94 186 LEU A C 1
ATOM 1466 O O . LEU A 1 186 ? 2.738 -9.110 -11.910 1.00 93.94 186 LEU A O 1
ATOM 1470 N N . ILE A 1 187 ? 0.640 -8.586 -12.540 1.00 93.25 187 ILE A N 1
ATOM 1471 C CA . ILE A 1 187 ? -0.013 -9.796 -12.023 1.00 93.25 187 ILE A CA 1
ATOM 1472 C C . ILE A 1 187 ? 0.268 -9.930 -10.515 1.00 93.25 187 ILE A C 1
ATOM 1474 O O . ILE A 1 187 ? 0.785 -10.941 -10.030 1.00 93.25 187 ILE A O 1
ATOM 1478 N N . MET A 1 188 ? -0.016 -8.848 -9.787 1.00 91.62 188 MET A N 1
ATOM 1479 C CA . MET A 1 188 ? 0.120 -8.749 -8.333 1.00 91.62 188 MET A CA 1
ATOM 1480 C C . MET A 1 188 ? -1.223 -8.296 -7.753 1.00 91.62 188 MET A C 1
ATOM 1482 O O . MET A 1 188 ? -1.624 -7.164 -8.030 1.00 91.62 188 MET A O 1
ATOM 1486 N N . PRO A 1 189 ? -1.951 -9.142 -7.004 1.00 91.50 189 PRO A N 1
ATOM 1487 C CA . PRO A 1 189 ? -3.284 -8.800 -6.515 1.00 91.50 189 PRO A CA 1
ATOM 1488 C C . PRO A 1 189 ? -3.246 -7.613 -5.543 1.00 91.50 189 PRO A C 1
ATOM 1490 O O . PRO A 1 189 ? -2.294 -7.442 -4.781 1.00 91.50 189 PRO A O 1
ATOM 1493 N N . LEU A 1 190 ? -4.291 -6.784 -5.584 1.00 93.25 190 LEU A N 1
ATOM 1494 C CA . LEU A 1 190 ? -4.488 -5.705 -4.615 1.00 93.25 190 LEU A CA 1
ATOM 1495 C C . LEU A 1 190 ? -4.952 -6.268 -3.262 1.00 93.25 190 LEU A C 1
ATOM 1497 O O . LEU A 1 190 ? -5.644 -7.287 -3.238 1.00 93.25 190 LEU A O 1
ATOM 1501 N N . PRO A 1 191 ? -4.620 -5.603 -2.143 1.00 92.56 191 PRO A N 1
ATOM 1502 C CA . PRO A 1 191 ? -4.996 -6.064 -0.819 1.00 92.56 191 PRO A CA 1
ATOM 1503 C C . PRO A 1 191 ? -6.476 -5.804 -0.557 1.00 92.56 191 PRO A C 1
ATOM 1505 O O . PRO A 1 191 ? -7.039 -4.803 -1.007 1.00 92.56 191 PRO A O 1
ATOM 1508 N N . GLU A 1 192 ? -7.100 -6.657 0.244 1.00 92.25 192 GLU A N 1
ATOM 1509 C CA . GLU A 1 192 ? -8.406 -6.352 0.823 1.00 92.25 192 GLU A CA 1
ATOM 1510 C C . GLU A 1 192 ? -8.286 -5.268 1.907 1.00 92.25 192 GLU A C 1
ATOM 1512 O O . GLU A 1 192 ? -7.217 -5.022 2.471 1.00 92.25 192 GLU A O 1
ATOM 1517 N N . TRP A 1 193 ? -9.397 -4.607 2.231 1.00 93.69 193 TRP A N 1
ATOM 1518 C CA . TRP A 1 193 ? -9.413 -3.615 3.311 1.00 93.69 193 TRP A CA 1
ATOM 1519 C C . TRP A 1 193 ? -9.408 -4.258 4.695 1.00 93.69 193 TRP A C 1
ATOM 1521 O O . TRP A 1 193 ? -8.840 -3.686 5.625 1.00 93.69 193 TRP A O 1
ATOM 1531 N N . VAL A 1 194 ? -10.015 -5.442 4.815 1.00 90.31 194 VAL A N 1
ATOM 1532 C CA . VAL A 1 194 ? -10.108 -6.253 6.031 1.00 90.31 194 VAL A CA 1
ATOM 1533 C C . VAL A 1 194 ? -9.680 -7.668 5.681 1.00 90.31 194 VAL A C 1
ATOM 1535 O O . VAL A 1 194 ? -10.215 -8.236 4.737 1.00 90.31 194 VAL A O 1
ATOM 1538 N N . SER A 1 195 ? -8.758 -8.257 6.444 1.00 82.06 195 SER A N 1
ATOM 1539 C CA . SER A 1 195 ? -8.318 -9.634 6.196 1.00 82.06 195 SER A CA 1
ATOM 1540 C C . SER A 1 195 ? -9.503 -10.619 6.230 1.00 82.06 195 SER A C 1
ATOM 1542 O O . SER A 1 195 ? -10.393 -10.463 7.077 1.00 82.06 195 SER A O 1
ATOM 1544 N N . PRO A 1 196 ? -9.535 -11.648 5.364 1.00 70.50 196 PRO A N 1
ATOM 1545 C CA . PRO A 1 196 ? -10.528 -12.716 5.435 1.00 70.50 196 PRO A CA 1
ATOM 1546 C C . PRO A 1 196 ? -10.546 -13.384 6.816 1.00 70.50 196 PRO A C 1
ATOM 1548 O O . PRO A 1 196 ? -9.516 -13.495 7.488 1.00 70.50 196 PRO A O 1
ATOM 1551 N N . GLU A 1 197 ? -11.720 -13.830 7.262 1.00 59.03 197 GLU A N 1
ATOM 1552 C CA . GLU A 1 197 ? -11.837 -14.541 8.537 1.00 59.03 197 GLU A CA 1
ATOM 1553 C C . GLU A 1 197 ? -10.975 -15.816 8.527 1.00 59.03 197 GLU A C 1
ATOM 1555 O O . GLU A 1 197 ? -11.076 -16.639 7.621 1.00 59.03 197 GLU A O 1
ATOM 1560 N N . GLY A 1 198 ? -10.118 -15.984 9.542 1.00 54.19 198 GLY A N 1
ATOM 1561 C CA . GLY A 1 198 ? -9.302 -17.192 9.725 1.00 54.19 198 GLY A CA 1
ATOM 1562 C C . GLY A 1 198 ? -7.868 -17.139 9.182 1.00 54.19 198 GLY A C 1
ATOM 1563 O O . GLY A 1 198 ? -7.123 -18.092 9.417 1.00 54.19 198 GLY A O 1
ATOM 1564 N N . VAL A 1 199 ? -7.439 -16.046 8.537 1.00 57.31 199 VAL A N 1
ATOM 1565 C CA . VAL A 1 199 ? -6.022 -15.852 8.176 1.00 57.31 199 VAL A CA 1
ATOM 1566 C C . VAL A 1 199 ? -5.214 -15.623 9.460 1.00 57.31 199 VAL A C 1
ATOM 1568 O O . VAL A 1 199 ? -5.295 -14.565 10.085 1.00 57.31 199 VAL A O 1
ATOM 1571 N N . LYS A 1 200 ? -4.488 -16.655 9.910 1.00 52.44 200 LYS A N 1
ATOM 1572 C CA . LYS A 1 200 ? -3.514 -16.538 11.003 1.00 52.44 200 LYS A CA 1
ATOM 1573 C C . LYS A 1 200 ? -2.297 -15.780 10.494 1.00 52.44 200 LYS A C 1
ATOM 1575 O O . LYS A 1 200 ? -1.845 -16.034 9.385 1.00 52.44 200 LYS A O 1
ATOM 1580 N N . ASP A 1 201 ? -1.745 -14.904 11.330 1.00 54.50 201 ASP A N 1
ATOM 1581 C CA . ASP A 1 201 ? -0.499 -14.227 10.993 1.00 54.50 201 ASP A CA 1
ATOM 1582 C C . ASP A 1 201 ? 0.599 -15.256 10.690 1.00 54.50 201 ASP A C 1
ATOM 1584 O O . ASP A 1 201 ? 0.858 -16.157 11.492 1.00 54.50 201 ASP A O 1
ATOM 1588 N N . THR A 1 202 ? 1.263 -15.117 9.546 1.00 51.72 202 THR A N 1
ATOM 1589 C CA . THR A 1 202 ? 2.258 -16.080 9.054 1.00 51.72 202 THR A CA 1
ATOM 1590 C C . THR A 1 202 ? 3.418 -16.274 10.042 1.00 51.72 202 THR A C 1
ATOM 1592 O O . THR A 1 202 ? 3.950 -17.378 10.160 1.00 51.72 202 THR A O 1
ATOM 1595 N N . TRP A 1 203 ? 3.733 -15.263 10.866 1.00 54.25 203 TRP A N 1
ATOM 1596 C CA . TRP A 1 203 ? 4.754 -15.357 11.921 1.00 54.25 203 TRP A CA 1
ATOM 1597 C C . TRP A 1 203 ? 4.382 -16.293 13.085 1.00 54.25 203 TRP A C 1
ATOM 1599 O O . TRP A 1 203 ? 5.272 -16.765 13.787 1.00 54.25 203 TRP A O 1
ATOM 1609 N N . HIS A 1 204 ? 3.100 -16.627 13.273 1.00 46.38 204 HIS A N 1
ATOM 1610 C CA . HIS A 1 204 ? 2.677 -17.652 14.235 1.00 46.38 204 HIS A CA 1
ATOM 1611 C C . HIS A 1 204 ? 2.856 -19.087 13.718 1.00 46.38 204 HIS A C 1
ATOM 1613 O O . HIS A 1 204 ? 2.708 -20.027 14.496 1.00 46.38 204 HIS A O 1
ATOM 1619 N N . THR A 1 205 ? 3.150 -19.272 12.428 1.00 41.84 205 THR A N 1
ATOM 1620 C CA . THR A 1 205 ? 3.161 -20.597 11.782 1.00 41.84 205 THR A CA 1
ATOM 1621 C C . THR A 1 205 ? 4.581 -21.125 11.533 1.00 41.84 205 THR A C 1
ATOM 1623 O O . THR A 1 205 ? 4.740 -22.243 11.057 1.00 41.84 205 THR A O 1
ATOM 1626 N N . MET A 1 206 ? 5.622 -20.361 11.891 1.00 38.34 206 MET A N 1
ATOM 1627 C CA . MET A 1 206 ? 7.029 -20.778 11.780 1.00 38.34 206 MET A CA 1
ATOM 1628 C C . MET A 1 206 ? 7.658 -21.130 13.141 1.00 38.34 206 MET A C 1
ATOM 1630 O O . MET A 1 206 ? 8.747 -20.653 13.462 1.00 38.34 206 MET A O 1
ATOM 1634 N N . ALA A 1 207 ? 6.964 -21.945 13.940 1.00 37.94 207 ALA A N 1
ATOM 1635 C CA . ALA A 1 207 ? 7.515 -22.589 15.135 1.00 37.94 207 ALA A CA 1
ATOM 1636 C C . ALA A 1 207 ? 7.515 -24.111 14.965 1.00 37.94 207 ALA A C 1
ATOM 1638 O O . ALA A 1 207 ? 6.486 -24.639 14.483 1.00 37.94 207 ALA A O 1
#